Protein AF-A0A7J6NA19-F1 (afdb_monomer_lite)

pLDDT: mean 81.23, std 20.14, range [23.36, 98.56]

Radius of gyration: 21.07 Å; chains: 1; bounding box: 56×47×55 Å

Sequence (310 aa):
MSVVTIIPIPPTCHGVAEQSLIRFSPSLQLERGGSREYFQEHGYIEVGPGVKYFFMFIKSYFFPESDPTVIWQQGEPGLSGLTSFLATNGPCTLNTSTGTTTFRNSLNWNQAFNVLWIDEPAGVGFSTGTTVTDAPTRAAYMRNFTINFFKKFPQYNHRVYFFGSSQAGLVIPKVAKSIYEYNEGKSKRKKIDLVGIALFNALVSMRMQYASLPKMAYDSPPAPRRITEEQYQKMNLEALKCVNFATLCNQGQAKADCDRAYEACQDSTVYSLPKEVSINMYDLREVCQNQQPDYCRPYAQVETFLNRAD

InterPro domains:
  IPR001563 Peptidase S10, serine carboxypeptidase [PF00450] (39-308)
  IPR001563 Peptidase S10, serine carboxypeptidase [PTHR11802] (40-308)
  IPR029058 Alpha/Beta hydrolase fold [G3DSA:3.40.50.1820] (42-309)
  IPR029058 Alpha/Beta hydrolase fold [SSF53474] (35-307)

Foldseek 3Di:
DPDFDFDFAAADFWADDDDDDPDQDRNPHGHDDDDFGKGWGWDWDDLDDFWIKIKIKIAARPCRLAFAAEEEDEADVQFFLVQCCQPNANQWHQPLVVLATIHGDPRHPSNRHTYMRIQDDAVRDPIHDDHDDDLLSRLSSVLSRQLRVCVVVVSNLHAYEYEYEANVLVRRVSNVVNLVVVQPDPDPGDHRNHDYYYYYNYDNALLPPLLCALCCLADDPPFDRQDDPVLSVQLNVLSVQLNVLSVCVVVVDDPVSVVSSVVSSCCSHCNVPPLQRQAAPVDSNDGAPPSGNVGNDSRVSSVVNSPDPD

Secondary structure (DSSP, 8-state):
--------------------SS-S-GGG-----SS-PPPEEEEEEEEETTEEEEEEEE--SS-TTTSPEEEEE--STT--HHHHIIIIISSEEE-TTTSS-EEE-TT-GGGTSEEEEE--STTSTT-BS----SHHHHHHHHHHHHHHHHHH-GGG-SSEEEEEETTHHHHHHHHHHHHHHHHHSSS-PPPP-EEEEEEES--S-HHHHHHHHHHHHHSBTTBPP-S-HHHHHHHHHHHHHHHHHHHHHHTT--HHHHHHHHHHHHHTSGGGS-TTS---TT-TTS--GGG-GGGSSSHHHHHHHHT---

Organism: Perkinsus olseni (NCBI:txid32597)

Structure (mmCIF, N/CA/C/O backbone):
data_AF-A0A7J6NA19-F1
#
_entry.id   AF-A0A7J6NA19-F1
#
loop_
_atom_site.group_PDB
_atom_site.id
_atom_site.type_symbol
_atom_site.label_atom_id
_atom_site.label_alt_id
_atom_site.label_comp_id
_atom_site.label_asym_id
_atom_site.label_entity_id
_atom_site.label_seq_id
_atom_site.pdbx_PDB_ins_code
_atom_site.Cartn_x
_atom_site.Cartn_y
_atom_site.Cartn_z
_atom_site.occupancy
_atom_site.B_iso_or_equiv
_atom_site.auth_seq_id
_atom_site.auth_comp_id
_atom_site.auth_asym_id
_atom_site.auth_atom_id
_atom_site.pdbx_PDB_model_num
ATOM 1 N N . MET A 1 1 ? -8.480 19.725 21.020 1.00 25.52 1 MET A N 1
ATOM 2 C CA . MET A 1 1 ? -9.637 19.239 20.238 1.00 25.52 1 MET A CA 1
ATOM 3 C C . MET A 1 1 ? -9.346 19.517 18.772 1.00 25.52 1 MET A C 1
ATOM 5 O O . MET A 1 1 ? -9.383 20.671 18.378 1.00 25.52 1 MET A O 1
ATOM 9 N N . SER A 1 2 ? -8.945 18.510 17.993 1.00 26.75 2 SER A N 1
ATOM 10 C CA . SER A 1 2 ? -8.813 18.674 16.539 1.00 26.75 2 SER A CA 1
ATOM 11 C C . SER A 1 2 ? -10.210 18.640 15.935 1.00 26.75 2 SER A C 1
ATOM 13 O O . SER A 1 2 ? -10.892 17.623 16.051 1.00 26.75 2 SER A O 1
ATOM 15 N N . VAL A 1 3 ? -10.636 19.762 15.360 1.00 23.36 3 VAL A N 1
ATOM 16 C CA . VAL A 1 3 ? -11.909 19.891 14.650 1.00 23.36 3 VAL A CA 1
ATOM 17 C C . VAL A 1 3 ? -11.826 19.004 13.408 1.00 23.36 3 VAL A C 1
ATOM 19 O O . VAL A 1 3 ? -11.016 19.248 12.519 1.00 23.36 3 VAL A O 1
ATOM 22 N N . VAL A 1 4 ? -12.592 17.915 13.405 1.00 30.72 4 VAL A N 1
ATOM 23 C CA . VAL A 1 4 ? -12.850 17.105 12.212 1.00 30.72 4 VAL A CA 1
ATOM 24 C C . VAL A 1 4 ? -14.001 17.798 11.495 1.00 30.72 4 VAL A C 1
ATOM 26 O O . VAL A 1 4 ? -15.088 17.914 12.058 1.00 30.72 4 VAL A O 1
ATOM 29 N N . THR A 1 5 ? -13.751 18.321 10.300 1.00 28.50 5 THR A N 1
ATOM 30 C CA . THR A 1 5 ? -14.790 18.957 9.488 1.00 28.50 5 THR A CA 1
ATOM 31 C C . THR A 1 5 ? -15.617 17.862 8.818 1.00 28.50 5 THR A C 1
ATOM 33 O O . THR A 1 5 ? -15.118 17.144 7.957 1.00 28.50 5 THR A O 1
ATOM 36 N N . ILE A 1 6 ? -16.872 17.712 9.242 1.00 29.42 6 ILE A N 1
ATOM 37 C CA . ILE A 1 6 ? -17.843 16.784 8.654 1.00 29.42 6 ILE A CA 1
ATOM 38 C C . ILE A 1 6 ? -18.519 17.521 7.497 1.00 29.42 6 ILE A C 1
ATOM 40 O O . ILE A 1 6 ? -19.260 18.473 7.741 1.00 29.42 6 ILE A O 1
ATOM 44 N N . ILE A 1 7 ? -18.273 17.106 6.252 1.00 29.97 7 ILE A N 1
ATOM 45 C CA . ILE A 1 7 ? -18.983 17.646 5.084 1.00 29.97 7 ILE A CA 1
ATOM 46 C C . ILE A 1 7 ? -19.677 16.484 4.355 1.00 29.97 7 ILE A C 1
ATOM 48 O O . ILE A 1 7 ? -18.992 15.654 3.761 1.00 29.97 7 ILE A O 1
ATOM 52 N N . PRO A 1 8 ? -21.017 16.381 4.399 1.00 27.94 8 PRO A N 1
ATOM 53 C CA . PRO A 1 8 ? -21.758 15.425 3.579 1.00 27.94 8 PRO A CA 1
ATOM 54 C C . PRO A 1 8 ? -21.765 15.899 2.115 1.00 27.94 8 PRO A C 1
ATOM 56 O O . PRO A 1 8 ? -22.242 16.997 1.831 1.00 27.94 8 PRO A O 1
ATOM 59 N N . ILE A 1 9 ? -21.209 15.101 1.191 1.00 36.28 9 ILE A N 1
ATOM 60 C CA . ILE A 1 9 ? -21.097 15.444 -0.238 1.00 36.28 9 ILE A CA 1
ATOM 61 C C . ILE A 1 9 ? -21.426 14.207 -1.114 1.00 36.28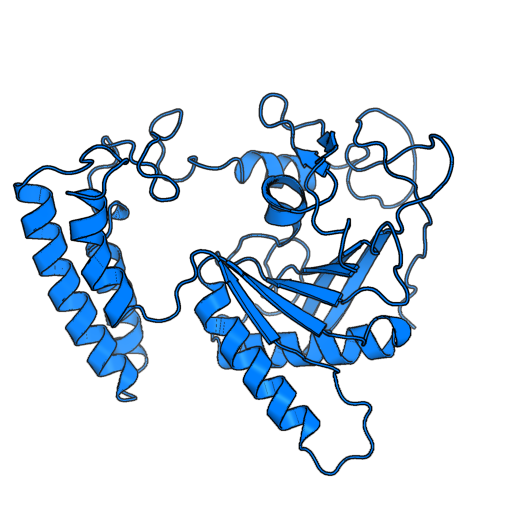 9 ILE A C 1
ATOM 63 O O . ILE A 1 9 ? -20.760 13.186 -0.971 1.00 36.28 9 ILE A O 1
ATOM 67 N N . PRO A 1 10 ? -22.421 14.262 -2.024 1.00 32.56 10 PRO A N 1
ATOM 68 C CA . PRO A 1 10 ? -22.799 13.163 -2.935 1.00 32.56 10 PRO A CA 1
ATOM 69 C C . PRO A 1 10 ? -21.813 12.994 -4.109 1.00 32.56 10 PRO A C 1
ATOM 71 O O . PRO A 1 10 ? -21.241 13.994 -4.502 1.00 32.56 10 PRO A O 1
ATOM 74 N N . PRO A 1 11 ? -21.645 11.811 -4.748 1.00 34.69 11 PRO A N 1
ATOM 75 C CA . PRO A 1 11 ? -20.725 11.615 -5.870 1.00 34.69 11 PRO A CA 1
ATOM 76 C C . PRO A 1 11 ? -21.297 11.993 -7.236 1.00 34.69 11 PRO A C 1
ATOM 78 O O . PRO A 1 11 ? -22.063 11.226 -7.820 1.00 34.69 11 PRO A O 1
ATOM 81 N N . THR A 1 12 ? -20.773 13.059 -7.831 1.00 40.53 12 THR A N 1
ATOM 82 C CA . THR A 1 12 ? -20.550 13.119 -9.280 1.00 40.53 12 THR A CA 1
ATOM 83 C C . THR A 1 12 ? -19.071 13.374 -9.532 1.00 40.53 12 THR A C 1
ATOM 85 O O . THR A 1 12 ? -18.555 14.437 -9.240 1.00 40.53 12 THR A O 1
ATOM 88 N N . CYS A 1 13 ? -18.350 12.386 -10.060 1.00 51.25 13 CYS A N 1
ATOM 89 C CA . CYS A 1 13 ? -16.968 12.595 -10.491 1.00 51.25 13 CYS A CA 1
ATOM 90 C C . CYS A 1 13 ? -16.999 13.541 -11.715 1.00 51.25 13 CYS A C 1
ATOM 92 O O . CYS A 1 13 ? -17.292 13.040 -12.797 1.00 51.25 13 CYS A O 1
ATOM 94 N N . HIS A 1 14 ? -16.840 14.867 -11.555 1.00 37.62 14 HIS A N 1
ATOM 95 C CA . HIS A 1 14 ? -16.712 15.874 -12.635 1.00 37.62 14 HIS A CA 1
ATOM 96 C C . HIS A 1 14 ? -15.928 17.120 -12.166 1.00 37.62 14 HIS A C 1
ATOM 98 O O . HIS A 1 14 ? -15.974 17.485 -10.998 1.00 37.62 14 HIS A O 1
ATOM 104 N N . GLY A 1 15 ? -15.214 17.782 -13.089 1.00 37.44 15 GLY A N 1
ATOM 105 C CA . GLY A 1 15 ? -14.542 19.065 -12.849 1.00 37.44 15 GLY A CA 1
ATOM 106 C C . GLY A 1 15 ? -15.320 20.267 -13.402 1.00 37.44 15 GLY A C 1
ATOM 107 O O . GLY A 1 15 ? -15.886 20.157 -14.486 1.00 37.44 15 GLY A O 1
ATOM 108 N N . VAL A 1 16 ? -15.302 21.385 -12.657 1.00 26.89 16 VAL A N 1
ATOM 109 C CA . VAL A 1 16 ? -15.050 22.802 -13.046 1.00 26.89 16 VAL A CA 1
ATOM 110 C C . VAL A 1 16 ? -15.667 23.774 -12.009 1.00 26.89 16 VAL A C 1
ATOM 112 O O . VAL A 1 16 ? -16.823 23.641 -11.645 1.00 26.89 16 VAL A O 1
ATOM 115 N N . ALA A 1 17 ? -14.845 24.761 -11.615 1.00 27.34 17 ALA A N 1
ATOM 116 C CA . ALA A 1 17 ? -15.091 26.122 -11.103 1.00 27.34 17 ALA A CA 1
ATOM 117 C C . ALA A 1 17 ? -16.101 26.433 -9.966 1.00 27.34 17 ALA A C 1
ATOM 119 O O . ALA A 1 17 ? -17.311 26.386 -10.122 1.00 27.34 17 ALA A O 1
ATOM 120 N N . GLU A 1 18 ? -15.494 27.007 -8.918 1.00 26.28 18 GLU A N 1
ATOM 121 C CA . GLU A 1 18 ? -15.887 28.170 -8.100 1.00 26.28 18 GLU A CA 1
ATOM 122 C C . GLU A 1 18 ? -16.137 27.989 -6.586 1.00 26.28 18 GLU A C 1
ATOM 124 O O . GLU A 1 18 ? -17.141 27.485 -6.103 1.00 26.28 18 GLU A O 1
ATOM 129 N N . GLN A 1 19 ? -15.151 28.550 -5.874 1.00 27.11 19 GLN A N 1
ATOM 130 C CA . GLN A 1 19 ? -15.148 29.275 -4.604 1.00 27.11 19 GLN A CA 1
ATOM 131 C C . GLN A 1 19 ? -15.419 28.576 -3.257 1.00 27.11 19 GLN A C 1
ATOM 133 O O . GLN A 1 19 ? -16.534 28.341 -2.801 1.00 27.11 19 GLN A O 1
ATOM 138 N N . SER A 1 20 ? -14.301 28.544 -2.523 1.00 25.39 20 SER A N 1
ATOM 139 C CA . SER A 1 20 ? -14.129 28.744 -1.080 1.00 25.39 20 SER A CA 1
ATOM 140 C C . SER A 1 20 ? -14.492 27.588 -0.142 1.00 25.39 20 SER A C 1
ATOM 142 O O . SER A 1 20 ? -15.643 27.313 0.182 1.00 25.39 20 SER A O 1
ATOM 144 N N . LEU A 1 21 ? -13.439 26.895 0.303 1.00 23.86 21 LEU A N 1
ATOM 145 C CA . LEU A 1 21 ? -12.924 26.861 1.685 1.00 23.86 21 LEU A CA 1
ATOM 146 C C . LEU A 1 21 ? -12.099 25.580 1.838 1.00 23.86 21 LEU A C 1
ATOM 148 O O . LEU A 1 21 ? -12.677 24.501 1.849 1.00 23.86 21 LEU A O 1
ATOM 152 N N . ILE A 1 22 ? -10.768 25.747 1.900 1.00 29.09 22 ILE A N 1
ATOM 153 C CA . ILE A 1 22 ? -9.706 24.734 2.093 1.00 29.09 22 ILE A CA 1
ATOM 154 C C . ILE A 1 22 ? -10.154 23.335 1.647 1.00 29.09 22 ILE A C 1
ATOM 156 O O . ILE A 1 22 ? -10.487 22.469 2.458 1.00 29.09 22 ILE A O 1
ATOM 160 N N . ARG A 1 23 ? -10.233 23.174 0.326 1.00 26.80 23 ARG A N 1
ATOM 161 C CA . ARG A 1 23 ? -10.628 21.946 -0.353 1.00 26.80 23 ARG A CA 1
ATOM 162 C C . ARG A 1 23 ? -9.356 21.289 -0.896 1.00 26.80 23 ARG A C 1
ATOM 164 O O . ARG A 1 23 ? -8.393 21.973 -1.211 1.00 26.80 23 ARG A O 1
ATOM 171 N N . PHE A 1 24 ? -9.354 19.965 -1.007 1.00 35.44 24 PHE A N 1
ATOM 172 C CA . PHE A 1 24 ? -8.679 19.370 -2.159 1.00 35.44 24 PHE A CA 1
ATOM 173 C C . PHE A 1 24 ? -9.277 20.013 -3.414 1.00 35.44 24 PHE A C 1
ATOM 175 O O . PHE A 1 24 ? -10.498 20.169 -3.448 1.00 35.44 24 PHE A O 1
ATOM 182 N N . SER A 1 25 ? -8.455 20.315 -4.414 1.00 33.91 25 SER A N 1
ATOM 183 C CA . SER A 1 25 ? -8.833 20.665 -5.789 1.00 33.91 25 SER A CA 1
ATOM 184 C C . SER A 1 25 ? -10.325 20.543 -6.141 1.00 33.91 25 SER A C 1
ATOM 186 O O . SER A 1 25 ? -10.856 19.437 -6.078 1.00 33.91 25 SER A O 1
ATOM 188 N N . PRO A 1 26 ? -11.022 21.603 -6.608 1.00 35.06 26 PRO A N 1
ATOM 189 C CA . PRO A 1 26 ? -12.312 21.613 -7.259 1.00 35.06 26 PRO A CA 1
ATOM 190 C C . PRO A 1 26 ? -12.524 20.580 -8.338 1.00 35.06 26 PRO A C 1
ATOM 192 O O . PRO A 1 26 ? -13.664 20.405 -8.748 1.00 35.06 26 PRO A O 1
ATOM 195 N N . SER A 1 27 ? -11.501 19.855 -8.788 1.00 39.66 27 SER A N 1
ATOM 196 C CA . SER A 1 27 ? -11.712 18.655 -9.597 1.00 39.66 27 SER A CA 1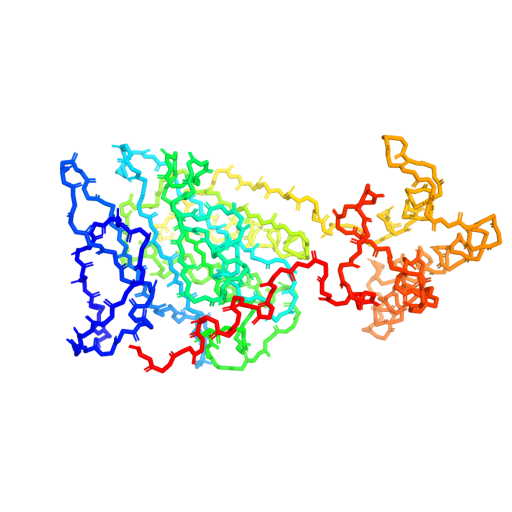
ATOM 197 C C . SER A 1 27 ? -12.059 17.381 -8.839 1.00 39.66 27 SER A C 1
ATOM 199 O O . SER A 1 27 ? -12.452 16.404 -9.474 1.00 39.66 27 SER A O 1
ATOM 201 N N . LEU A 1 28 ? -11.912 17.357 -7.518 1.00 43.97 28 LEU A N 1
ATOM 202 C CA . LEU A 1 28 ? -12.469 16.335 -6.639 1.00 43.97 28 LEU A CA 1
ATOM 203 C C . LEU A 1 28 ? -13.664 16.898 -5.860 1.00 43.97 28 LEU A C 1
ATOM 205 O O . LEU A 1 28 ? -13.857 16.607 -4.681 1.00 43.97 28 LEU A O 1
ATOM 209 N N . GLN A 1 29 ? -14.459 17.734 -6.524 1.00 39.44 29 GLN A N 1
ATOM 210 C CA . GLN A 1 29 ? -15.790 18.068 -6.053 1.00 39.44 29 GLN A CA 1
ATOM 211 C C . GLN A 1 29 ? -16.786 17.114 -6.666 1.00 39.44 29 GLN A C 1
ATOM 213 O O . GLN A 1 29 ? -16.707 16.749 -7.836 1.00 39.44 29 GLN A O 1
ATOM 218 N N . LEU A 1 30 ? -17.696 16.681 -5.813 1.00 47.16 30 LEU A N 1
ATOM 219 C CA . LEU A 1 30 ? -18.731 15.760 -6.166 1.00 47.16 30 LEU A CA 1
ATOM 220 C C . LEU A 1 30 ? -20.086 16.457 -5.939 1.00 47.16 30 LEU A C 1
ATOM 222 O O . LEU A 1 30 ? -20.361 16.941 -4.846 1.00 47.16 30 LEU A O 1
ATOM 226 N N . GLU A 1 31 ? -20.906 16.593 -6.978 1.00 36.47 31 GLU A N 1
ATOM 227 C CA . GLU A 1 31 ? -22.181 17.327 -6.957 1.00 36.47 31 GLU A CA 1
ATOM 228 C C . GLU A 1 31 ? -23.434 16.423 -6.949 1.00 36.47 31 GLU A C 1
ATOM 230 O O . GLU A 1 31 ? -23.394 15.205 -7.125 1.00 36.47 31 GLU A O 1
ATOM 235 N N . ARG A 1 32 ? -24.594 17.041 -6.679 1.00 34.38 32 ARG A N 1
ATOM 236 C CA . ARG A 1 32 ? -25.890 16.401 -6.391 1.00 34.38 32 ARG A CA 1
ATOM 237 C C . ARG A 1 32 ? -26.578 15.796 -7.619 1.00 34.38 32 ARG A C 1
ATOM 239 O O . ARG A 1 32 ? -26.975 16.510 -8.532 1.00 34.38 32 ARG A O 1
ATOM 246 N N . GLY A 1 33 ? -26.918 14.508 -7.518 1.00 31.92 33 GLY A N 1
ATOM 247 C CA . GLY A 1 33 ? -27.958 13.865 -8.327 1.00 31.92 33 GLY A CA 1
ATOM 248 C C . GLY A 1 33 ? -28.598 12.658 -7.623 1.00 31.92 33 GLY A C 1
ATOM 249 O O . GLY A 1 33 ? -27.970 11.617 -7.508 1.00 31.92 33 GLY A O 1
ATOM 250 N N . GLY A 1 34 ? -29.845 12.809 -7.154 1.00 34.94 34 GLY A N 1
ATOM 251 C CA . GLY A 1 34 ? -30.846 11.741 -6.940 1.00 34.94 34 GLY A CA 1
ATOM 252 C C . GLY A 1 34 ? -30.526 10.523 -6.044 1.00 34.94 34 GLY A C 1
ATOM 253 O O . GLY A 1 34 ? -30.057 9.499 -6.522 1.00 34.94 34 GLY A O 1
ATOM 254 N N . SER A 1 35 ? -30.943 10.600 -4.771 1.00 37.88 35 SER A N 1
ATOM 255 C CA . SER A 1 35 ? -31.345 9.500 -3.856 1.00 37.88 35 SER A CA 1
ATOM 256 C C . SER A 1 35 ? -30.361 8.353 -3.525 1.00 37.88 35 SER A C 1
ATOM 258 O O . SER A 1 35 ? -30.676 7.188 -3.753 1.00 37.88 35 SER A O 1
ATOM 260 N N . ARG A 1 36 ? -29.211 8.682 -2.917 1.00 45.41 36 ARG A N 1
ATOM 261 C CA . ARG A 1 36 ? -28.509 8.018 -1.777 1.00 45.41 36 ARG A CA 1
ATOM 262 C C . ARG A 1 36 ? -27.048 8.483 -1.810 1.00 45.41 36 ARG A C 1
ATOM 264 O O . ARG A 1 36 ? -26.287 8.101 -2.693 1.00 45.41 36 ARG A O 1
ATOM 271 N N . GLU A 1 37 ? -26.705 9.387 -0.896 1.00 49.66 37 GLU A N 1
ATOM 272 C CA . GLU A 1 37 ? -25.419 10.092 -0.857 1.00 49.66 37 GLU A CA 1
ATOM 273 C C . GLU A 1 37 ? -24.291 9.148 -0.410 1.00 49.66 37 GLU A C 1
ATOM 275 O O . GLU A 1 37 ? -24.464 8.370 0.528 1.00 49.66 37 GLU A O 1
ATOM 280 N N . TYR A 1 38 ? -23.129 9.211 -1.066 1.00 53.12 38 TYR A N 1
ATOM 281 C CA . TYR A 1 38 ? -21.926 8.560 -0.552 1.00 53.12 38 TYR A CA 1
ATOM 282 C C . TYR A 1 38 ? -21.323 9.474 0.508 1.00 53.12 38 TYR A C 1
ATOM 284 O O . TYR A 1 38 ? -21.227 10.678 0.313 1.00 53.12 38 TYR A O 1
ATOM 292 N N . PHE A 1 39 ? -20.927 8.914 1.642 1.00 68.94 39 PHE A N 1
ATOM 293 C CA . PHE A 1 39 ? -20.267 9.692 2.679 1.00 68.94 39 PHE A CA 1
ATOM 294 C C . PHE A 1 39 ? -18.759 9.626 2.499 1.00 68.94 39 PHE A C 1
ATOM 296 O O . PHE A 1 39 ? -18.202 8.530 2.387 1.00 68.94 39 PHE A O 1
ATOM 303 N N . GLN A 1 40 ? -18.127 10.795 2.543 1.00 78.38 40 GLN A N 1
ATOM 304 C CA . GLN A 1 40 ? -16.688 10.968 2.481 1.00 78.38 40 GLN A CA 1
ATOM 305 C C . GLN A 1 40 ? -16.193 11.704 3.723 1.00 78.38 40 GLN A C 1
ATOM 307 O O . GLN A 1 40 ? -16.715 12.752 4.091 1.00 78.38 40 GLN A O 1
ATOM 312 N N . GLU A 1 41 ? -15.130 11.187 4.321 1.00 84.62 41 GLU A N 1
ATOM 313 C CA 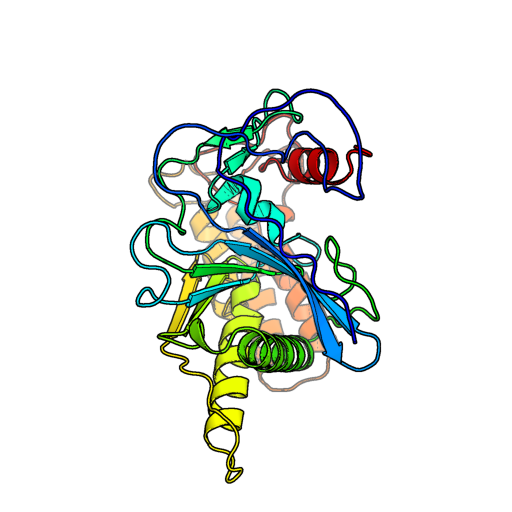. GLU A 1 41 ? -14.357 11.866 5.353 1.00 84.62 41 GLU A CA 1
ATOM 314 C C . GLU A 1 41 ? -12.879 11.786 5.013 1.00 84.62 41 GLU A C 1
ATOM 316 O O . GLU A 1 41 ? -12.404 10.827 4.418 1.00 84.62 41 GLU A O 1
ATOM 321 N N . HIS A 1 42 ? -12.131 12.797 5.415 1.00 88.62 42 HIS A N 1
ATOM 322 C CA . HIS A 1 42 ? -10.685 12.788 5.297 1.00 88.62 42 HIS A CA 1
ATOM 323 C C . HIS A 1 42 ? -10.083 13.537 6.473 1.00 88.62 42 HIS A C 1
ATOM 325 O O . HIS A 1 42 ? -10.760 14.289 7.181 1.00 88.62 42 HIS A O 1
ATOM 331 N N . GLY A 1 43 ? -8.799 13.322 6.704 1.00 91.12 43 GLY A N 1
ATOM 332 C CA . GLY A 1 43 ? -8.080 14.047 7.733 1.00 91.12 43 GLY A CA 1
ATOM 333 C C . GLY A 1 43 ? -6.917 13.251 8.272 1.00 91.12 43 GLY A C 1
ATOM 334 O O . GLY A 1 43 ? -6.353 12.400 7.594 1.00 91.12 43 GLY A O 1
ATOM 335 N N . TYR A 1 44 ? -6.561 13.548 9.517 1.00 95.50 44 TYR A N 1
ATOM 336 C CA . TYR A 1 44 ? -5.323 13.078 10.116 1.00 95.50 44 TYR A CA 1
ATOM 337 C C . TYR A 1 44 ? -5.564 12.264 11.382 1.00 95.50 44 TYR A C 1
ATOM 339 O O . TYR A 1 44 ? -6.354 12.636 12.263 1.00 95.50 44 TYR A O 1
ATOM 347 N N . ILE A 1 45 ? -4.813 11.174 11.504 1.00 97.44 45 ILE A N 1
ATOM 348 C CA . ILE A 1 45 ? -4.689 10.390 12.729 1.00 97.44 45 ILE A CA 1
ATOM 349 C C . ILE A 1 45 ? -3.231 10.414 13.174 1.00 97.44 45 ILE A C 1
ATOM 351 O O . ILE A 1 45 ? -2.326 10.101 12.407 1.00 97.44 45 ILE A O 1
ATOM 355 N N . GLU A 1 46 ? -3.006 10.780 14.432 1.00 97.38 46 GLU A N 1
ATOM 356 C CA . GLU A 1 46 ? -1.685 10.694 15.046 1.00 97.38 46 GLU A CA 1
ATOM 357 C C . GLU A 1 46 ? -1.341 9.232 15.349 1.00 97.38 46 GLU A C 1
ATOM 359 O O . GLU A 1 46 ? -2.135 8.504 15.961 1.00 97.38 46 GLU A O 1
ATOM 364 N N . VAL A 1 47 ? -0.164 8.802 14.895 1.00 97.19 47 VAL A N 1
ATOM 365 C CA . VAL A 1 47 ? 0.304 7.406 14.967 1.00 97.19 47 VAL A CA 1
ATOM 366 C C . VAL A 1 47 ? 1.560 7.242 15.820 1.00 97.19 47 VAL A C 1
ATOM 368 O O . VAL A 1 47 ? 1.842 6.142 16.299 1.00 97.19 47 VAL A O 1
ATOM 371 N N . GLY A 1 48 ? 2.270 8.341 16.064 1.00 95.38 48 GLY A N 1
ATOM 372 C CA . GLY A 1 48 ? 3.458 8.438 16.902 1.00 95.38 48 GLY A CA 1
ATOM 373 C C . GLY A 1 48 ? 3.778 9.906 17.216 1.00 95.38 48 GLY A C 1
ATOM 374 O O . GLY A 1 48 ? 3.107 10.793 16.687 1.00 95.38 48 GLY A O 1
ATOM 375 N N . PRO A 1 49 ? 4.790 10.184 18.057 1.00 95.19 49 PRO A N 1
ATOM 376 C CA . PRO A 1 49 ? 5.140 11.548 18.453 1.00 95.19 49 PRO A CA 1
ATOM 377 C C . PRO A 1 49 ? 5.447 12.434 17.238 1.00 95.19 49 PRO A C 1
ATOM 379 O O . PRO A 1 49 ? 6.437 12.222 16.544 1.00 95.19 49 PRO A O 1
ATOM 382 N N . GLY A 1 50 ? 4.575 13.406 16.958 1.00 95.06 50 GLY A N 1
ATOM 383 C CA . GLY A 1 50 ? 4.714 14.304 15.805 1.00 95.06 50 GLY A CA 1
ATOM 384 C C . GLY A 1 50 ? 4.452 13.659 14.435 1.00 95.06 50 GLY A C 1
ATOM 385 O O . GLY A 1 50 ? 4.629 14.327 13.418 1.00 95.06 50 GLY A O 1
ATOM 386 N N . VAL A 1 51 ? 4.008 12.398 14.387 1.00 97.44 51 VAL A N 1
ATOM 387 C CA . VAL A 1 51 ? 3.738 11.655 13.146 1.00 97.44 51 VAL A CA 1
ATOM 388 C C . VAL A 1 51 ? 2.234 11.506 12.946 1.00 97.44 51 VAL A C 1
ATOM 390 O O . VAL A 1 51 ? 1.533 10.944 13.795 1.00 97.44 51 VAL A O 1
ATOM 393 N N . LYS A 1 52 ? 1.732 11.982 11.804 1.00 97.31 52 LYS A N 1
ATOM 394 C CA . LYS A 1 52 ? 0.311 11.949 11.444 1.00 97.31 52 LYS A CA 1
ATOM 395 C C . LYS A 1 52 ? 0.124 11.324 10.072 1.00 97.31 52 LYS A C 1
ATOM 397 O O . LYS A 1 52 ? 0.710 11.795 9.101 1.00 97.31 52 LYS A O 1
ATOM 402 N N . TYR A 1 53 ? -0.725 10.305 10.001 1.00 96.88 53 TYR A N 1
ATOM 403 C CA . TYR A 1 53 ? -1.140 9.721 8.731 1.00 96.88 53 TYR A CA 1
ATOM 404 C C . TYR A 1 53 ? -2.429 10.369 8.247 1.00 96.88 53 TYR A C 1
ATOM 406 O O . TYR A 1 53 ? -3.387 10.508 9.017 1.00 96.88 53 TYR A O 1
ATOM 414 N N . PHE A 1 54 ? -2.423 10.776 6.982 1.00 95.25 54 PHE A N 1
ATOM 415 C CA . PHE A 1 54 ? -3.599 11.206 6.255 1.00 95.25 54 PHE A CA 1
ATOM 416 C C . PHE A 1 54 ? -4.428 9.990 5.832 1.00 95.25 54 PHE A C 1
ATOM 418 O O . PHE A 1 54 ? -3.887 8.937 5.482 1.00 95.25 54 PHE A O 1
ATOM 425 N N . PHE A 1 55 ? -5.749 10.141 5.862 1.00 94.38 55 PHE A N 1
ATOM 426 C CA . PHE A 1 55 ? -6.681 9.155 5.340 1.00 94.38 55 PHE A CA 1
ATOM 427 C C . PHE A 1 55 ? -7.755 9.809 4.478 1.00 94.38 55 PHE A C 1
ATOM 429 O O . PHE A 1 55 ? -8.200 10.923 4.758 1.00 94.38 55 PHE A O 1
ATOM 436 N N . MET A 1 56 ? -8.224 9.049 3.494 1.00 92.81 56 MET A N 1
ATOM 437 C CA . MET A 1 56 ? -9.502 9.237 2.819 1.00 92.81 56 MET A CA 1
ATOM 438 C C . MET A 1 56 ? -10.405 8.061 3.176 1.00 92.81 56 MET A C 1
ATOM 440 O O . MET A 1 56 ? -10.006 6.908 3.029 1.00 92.81 56 MET A O 1
ATOM 444 N N . PHE A 1 57 ? -11.603 8.342 3.666 1.00 93.31 57 PHE A N 1
ATOM 445 C CA . PHE A 1 57 ? -12.595 7.368 4.094 1.00 93.31 57 PHE A CA 1
ATOM 446 C C . PHE A 1 57 ? -13.865 7.525 3.272 1.00 93.31 57 PHE A C 1
ATOM 448 O O . PHE A 1 57 ? -14.461 8.600 3.268 1.00 93.31 57 PHE A O 1
ATOM 455 N N . ILE A 1 58 ? -14.305 6.449 2.624 1.00 89.88 58 ILE A N 1
ATOM 456 C CA . ILE A 1 58 ? -15.600 6.398 1.945 1.00 89.88 58 ILE A CA 1
ATOM 457 C C . ILE A 1 58 ? -16.427 5.273 2.554 1.00 89.88 58 ILE A C 1
ATOM 459 O O . ILE A 1 58 ? -15.969 4.131 2.645 1.00 89.88 58 ILE A O 1
ATOM 463 N N . LYS A 1 59 ? -17.658 5.588 2.957 1.00 89.75 59 LYS A N 1
ATOM 464 C CA . LYS A 1 59 ? -18.597 4.582 3.462 1.00 89.75 59 LYS A CA 1
ATOM 465 C C . LYS A 1 59 ? -19.046 3.617 2.367 1.00 89.75 59 LYS A C 1
ATOM 467 O O . LYS A 1 59 ? -19.106 3.985 1.190 1.00 89.75 59 LYS A O 1
ATOM 472 N N . SER A 1 60 ? -19.456 2.420 2.785 1.00 91.00 60 SER A N 1
ATOM 473 C CA . SER A 1 60 ? -20.164 1.504 1.894 1.00 91.00 60 SER A CA 1
ATOM 474 C C . SER A 1 60 ? -21.437 2.154 1.356 1.00 91.00 60 SER A C 1
ATOM 476 O O . SER A 1 60 ? -22.155 2.848 2.081 1.00 91.00 60 SER A O 1
ATOM 478 N N . TYR A 1 61 ? -21.722 1.916 0.080 1.00 82.19 61 TYR A N 1
ATOM 479 C CA . TYR A 1 61 ? -22.872 2.476 -0.615 1.00 82.19 61 TYR A CA 1
ATOM 480 C C . TYR A 1 61 ? -24.198 1.863 -0.155 1.00 82.19 61 TYR A C 1
ATOM 482 O O . TYR A 1 61 ? -25.203 2.569 -0.064 1.00 82.19 61 TYR A O 1
ATOM 490 N N . PHE A 1 62 ? -24.219 0.555 0.121 1.00 79.38 62 PHE A N 1
ATOM 491 C CA . PHE A 1 62 ? -25.463 -0.145 0.438 1.00 79.38 62 PHE A CA 1
ATOM 492 C C . PHE A 1 62 ? -25.766 -0.145 1.936 1.00 79.38 62 PHE A C 1
ATOM 494 O O . PHE A 1 62 ? -26.808 0.389 2.328 1.00 79.38 62 PHE A O 1
ATOM 501 N N . PHE A 1 63 ? -24.886 -0.712 2.770 1.00 87.62 63 PHE A N 1
ATOM 502 C CA . PHE A 1 63 ? -25.163 -0.908 4.195 1.00 87.62 63 PHE A CA 1
ATOM 503 C C . PHE A 1 63 ? -23.970 -0.515 5.080 1.00 87.62 63 PHE A C 1
ATOM 505 O O . PHE A 1 63 ? -23.373 -1.366 5.736 1.00 87.62 63 PHE A O 1
ATOM 512 N N . PRO A 1 64 ? -23.623 0.780 5.174 1.00 87.31 64 PRO A N 1
ATOM 513 C CA . PRO A 1 64 ? -22.393 1.227 5.834 1.00 87.31 64 PRO A CA 1
ATOM 514 C C . PRO A 1 64 ? -22.251 0.841 7.311 1.00 87.31 64 PRO A C 1
ATOM 516 O O . PRO A 1 64 ? -21.132 0.702 7.788 1.00 87.31 64 PRO A O 1
ATOM 519 N N . GLU A 1 65 ? -23.350 0.635 8.034 1.00 87.75 65 GLU A N 1
ATOM 520 C CA . GLU A 1 65 ? -23.306 0.238 9.450 1.00 87.75 65 GLU A CA 1
ATOM 521 C C . GLU A 1 65 ? -23.107 -1.275 9.653 1.00 87.75 65 GLU A C 1
ATOM 523 O O . GLU A 1 65 ? -22.706 -1.702 10.732 1.00 87.75 65 GLU A O 1
ATOM 528 N N . SER A 1 66 ? -23.387 -2.099 8.637 1.00 90.94 66 SER A N 1
ATOM 529 C CA . SER A 1 66 ? -23.210 -3.555 8.710 1.00 90.94 66 SER A CA 1
ATOM 530 C C . SER A 1 66 ? -22.109 -4.074 7.800 1.00 90.94 66 SER A C 1
ATOM 532 O O . SER A 1 66 ? -21.614 -5.171 8.033 1.00 90.94 66 SER A O 1
ATOM 534 N N . ASP A 1 67 ? -21.732 -3.342 6.758 1.00 95.69 67 ASP A N 1
ATOM 535 C CA . ASP A 1 67 ? -20.721 -3.772 5.801 1.00 95.69 67 ASP A CA 1
ATOM 536 C C . ASP A 1 67 ? -19.316 -3.755 6.424 1.00 95.69 67 ASP A C 1
ATOM 538 O O . ASP A 1 67 ? -19.038 -2.954 7.323 1.00 95.69 67 ASP A O 1
ATOM 542 N N . PRO A 1 68 ? -18.408 -4.644 5.978 1.00 97.75 68 PRO A N 1
ATOM 543 C CA . PRO A 1 68 ? -17.067 -4.723 6.540 1.00 97.75 68 PRO A CA 1
ATOM 544 C C . PRO A 1 68 ? -16.241 -3.461 6.270 1.00 97.75 68 PRO A C 1
ATOM 546 O O . PRO A 1 68 ? -16.463 -2.749 5.286 1.00 97.75 68 PRO A O 1
ATOM 549 N N . THR A 1 69 ? -15.231 -3.228 7.105 1.00 98.25 69 THR A N 1
ATOM 550 C CA . THR A 1 69 ? -14.276 -2.127 6.913 1.00 98.25 69 THR A CA 1
ATOM 551 C C . THR A 1 69 ? -12.962 -2.632 6.340 1.00 98.25 69 THR A C 1
ATOM 553 O O . THR A 1 69 ? -12.325 -3.519 6.900 1.00 98.25 69 THR A O 1
ATOM 556 N N . VAL A 1 70 ? -12.514 -2.023 5.251 1.00 98.31 70 VAL A N 1
ATOM 557 C CA . VAL A 1 70 ? -11.234 -2.291 4.600 1.00 98.31 70 VAL A CA 1
ATOM 558 C C . VAL A 1 70 ? -10.289 -1.122 4.838 1.00 98.31 70 VAL A C 1
ATOM 560 O O . VAL A 1 70 ? -10.598 0.021 4.504 1.00 98.31 70 VAL A O 1
ATOM 563 N N . ILE A 1 71 ? -9.103 -1.419 5.358 1.00 98.06 71 ILE A N 1
ATOM 564 C CA . ILE A 1 71 ? -7.967 -0.497 5.372 1.00 98.06 71 ILE A CA 1
ATOM 565 C C . ILE A 1 71 ? -7.055 -0.877 4.209 1.00 98.06 71 ILE A C 1
ATOM 567 O O . ILE A 1 71 ? -6.481 -1.968 4.196 1.00 98.06 71 ILE A O 1
ATOM 571 N N . TRP A 1 72 ? -6.951 0.014 3.226 1.00 96.56 72 TRP A N 1
ATOM 572 C CA . TRP A 1 72 ? -6.107 -0.136 2.050 1.00 96.56 72 TRP A CA 1
ATOM 573 C C . TRP A 1 72 ? -4.723 0.475 2.286 1.00 96.56 72 TRP A C 1
ATOM 575 O O . TRP A 1 72 ? -4.598 1.681 2.511 1.00 96.56 72 TRP A O 1
ATOM 585 N N . GLN A 1 73 ? -3.683 -0.354 2.180 1.00 92.50 73 GLN A N 1
ATOM 586 C CA . GLN A 1 73 ? -2.286 0.082 2.164 1.00 92.50 73 GLN A CA 1
ATOM 587 C C . GLN A 1 73 ? -1.704 -0.039 0.755 1.00 92.50 73 GLN A C 1
ATOM 589 O O . GLN A 1 73 ? -1.653 -1.126 0.167 1.00 92.50 73 GLN A O 1
ATOM 594 N N . GLN A 1 74 ? -1.235 1.089 0.227 1.00 86.31 74 GLN A N 1
ATOM 595 C CA . GLN A 1 74 ? -0.500 1.125 -1.029 1.00 86.31 74 GLN A CA 1
ATOM 596 C C . GLN A 1 74 ? 0.929 0.611 -0.819 1.00 86.31 74 GLN A C 1
ATOM 598 O O . GLN A 1 74 ? 1.557 0.884 0.200 1.00 86.31 74 GLN A O 1
ATOM 603 N N . GLY A 1 75 ? 1.431 -0.184 -1.765 1.00 71.94 75 GLY A N 1
ATOM 604 C CA . GLY A 1 75 ? 2.675 -0.918 -1.557 1.00 71.94 75 GLY A CA 1
ATOM 605 C C . GLY A 1 75 ? 3.966 -0.257 -1.989 1.00 71.94 75 GLY A C 1
ATOM 606 O O . GLY A 1 75 ? 5.009 -0.723 -1.560 1.00 71.94 75 GLY A O 1
ATOM 607 N N . GLU A 1 76 ? 3.957 0.752 -2.851 1.00 68.00 76 GLU A N 1
ATOM 608 C CA . GLU A 1 76 ? 5.218 1.380 -3.257 1.00 68.00 76 GLU A CA 1
ATOM 609 C C . GLU A 1 76 ? 5.647 2.418 -2.213 1.00 68.00 76 GLU A C 1
ATOM 611 O O . GLU A 1 76 ? 4.824 3.251 -1.822 1.00 68.00 76 GLU A O 1
ATOM 616 N N . PRO A 1 77 ? 6.904 2.387 -1.728 1.00 61.31 77 PRO A N 1
ATOM 617 C CA . PRO A 1 77 ? 7.428 3.455 -0.890 1.00 61.31 77 PRO A CA 1
ATOM 618 C C . PRO A 1 77 ? 7.257 4.791 -1.609 1.00 61.31 77 PRO A C 1
ATOM 620 O O . PRO A 1 77 ? 7.655 4.921 -2.762 1.00 61.31 77 PRO A O 1
ATOM 623 N N . GLY A 1 78 ? 6.663 5.778 -0.942 1.00 64.12 78 GLY A N 1
ATOM 624 C CA . GLY A 1 78 ? 6.450 7.092 -1.551 1.00 64.12 78 GLY A CA 1
ATOM 625 C C . GLY A 1 78 ? 5.116 7.260 -2.276 1.00 64.12 78 GLY A C 1
ATOM 626 O O . GLY A 1 78 ? 4.748 8.397 -2.554 1.00 64.12 78 GLY A O 1
ATOM 627 N N . LEU A 1 79 ? 4.359 6.189 -2.543 1.00 78.50 79 LEU A N 1
ATOM 628 C CA . LEU A 1 79 ? 3.115 6.309 -3.299 1.00 78.50 79 LEU A CA 1
ATOM 629 C C . LEU A 1 79 ? 1.904 6.496 -2.385 1.00 78.50 79 LEU A C 1
ATOM 631 O O . LEU A 1 79 ? 1.579 5.642 -1.560 1.00 78.50 79 LEU A O 1
ATOM 635 N N . SER A 1 80 ? 1.201 7.610 -2.584 1.00 84.88 80 SER A N 1
ATOM 636 C CA . SER A 1 80 ? -0.016 7.941 -1.843 1.00 84.88 80 SER A CA 1
ATOM 637 C C . SER A 1 80 ? -1.094 6.862 -1.998 1.00 84.88 80 SER A C 1
ATOM 639 O O . SER A 1 80 ? -1.324 6.344 -3.098 1.00 84.88 80 SER A O 1
ATOM 641 N N . GLY A 1 81 ? -1.828 6.586 -0.918 1.00 84.56 81 GLY A N 1
ATOM 642 C CA . GLY A 1 81 ? -3.032 5.755 -0.940 1.00 84.56 81 GLY A CA 1
ATOM 643 C C . GLY A 1 81 ? -4.110 6.313 -1.874 1.00 84.56 81 GLY A C 1
ATOM 644 O O . GLY A 1 81 ? -4.877 5.543 -2.461 1.00 84.56 81 GLY A O 1
ATOM 645 N N . LEU A 1 82 ? -4.110 7.630 -2.102 1.00 88.69 82 LEU A N 1
ATOM 646 C CA . LEU A 1 82 ? -4.999 8.293 -3.055 1.00 88.69 82 LEU A CA 1
ATOM 647 C C . LEU A 1 82 ? -4.701 7.935 -4.511 1.00 88.69 82 LEU A C 1
ATOM 649 O O . LEU A 1 82 ? -5.574 8.057 -5.368 1.00 88.69 82 LEU A O 1
ATOM 653 N N . THR A 1 83 ? -3.516 7.401 -4.792 1.00 85.56 83 THR A N 1
ATOM 654 C CA . THR A 1 83 ? -3.222 6.818 -6.101 1.00 85.56 83 THR A CA 1
ATOM 655 C C . THR A 1 83 ? -4.149 5.649 -6.390 1.00 85.56 83 THR A C 1
ATOM 657 O O . THR A 1 83 ? -4.769 5.598 -7.446 1.00 85.56 83 THR A O 1
ATOM 660 N N . SER A 1 84 ? -4.324 4.734 -5.434 1.00 88.00 84 SER A N 1
ATOM 661 C CA . SER A 1 84 ? -5.271 3.627 -5.605 1.00 88.00 84 SER A CA 1
ATOM 662 C C . SER A 1 84 ? -6.724 4.078 -5.545 1.00 88.00 84 SER A C 1
ATOM 664 O O . SER A 1 84 ? -7.558 3.511 -6.254 1.00 88.00 84 SER A O 1
ATOM 666 N N . PHE A 1 85 ? -7.022 5.127 -4.777 1.00 89.44 85 PHE A N 1
ATOM 667 C CA . PHE A 1 85 ? -8.334 5.767 -4.816 1.00 89.44 85 PHE A CA 1
ATOM 668 C C . PHE A 1 85 ? -8.677 6.237 -6.240 1.00 89.44 85 PHE A C 1
ATOM 670 O O . PHE A 1 85 ? -9.746 5.896 -6.734 1.00 89.44 85 PHE A O 1
ATOM 677 N N . LEU A 1 86 ? -7.761 6.939 -6.919 1.00 87.81 86 LEU A N 1
ATOM 678 C CA . LEU A 1 86 ? -7.987 7.529 -8.246 1.00 87.81 86 LEU A CA 1
ATOM 679 C C . LEU A 1 86 ? -7.671 6.616 -9.436 1.00 87.81 86 LEU A C 1
ATOM 681 O O . LEU A 1 86 ? -8.030 6.958 -10.559 1.00 87.81 86 LEU A O 1
ATOM 685 N N . ALA A 1 87 ? -6.975 5.498 -9.247 1.00 84.69 87 ALA A N 1
ATOM 686 C CA . ALA A 1 87 ? -6.512 4.672 -10.367 1.00 84.69 87 ALA A CA 1
ATOM 687 C C . ALA A 1 87 ? -6.878 3.187 -10.255 1.00 84.69 87 ALA A C 1
ATOM 689 O O . ALA A 1 87 ? -6.689 2.456 -11.225 1.00 84.69 87 ALA A O 1
ATOM 690 N N . THR A 1 88 ? -7.397 2.732 -9.110 1.00 87.19 88 THR A N 1
ATOM 691 C CA . THR A 1 88 ? -7.587 1.296 -8.855 1.00 87.19 88 THR A CA 1
ATOM 692 C C . THR A 1 88 ? -8.994 0.970 -8.365 1.00 87.19 88 THR A C 1
ATOM 694 O O . THR A 1 88 ? -9.772 0.346 -9.082 1.00 87.19 88 THR A O 1
ATOM 697 N N . ASN A 1 89 ? -9.325 1.338 -7.128 1.00 91.38 89 ASN A N 1
ATOM 698 C CA . ASN A 1 89 ? -10.461 0.760 -6.404 1.00 91.38 89 ASN A CA 1
ATOM 699 C C . ASN A 1 89 ? -11.366 1.786 -5.708 1.00 91.38 89 ASN A C 1
ATOM 701 O O . ASN A 1 89 ? -12.353 1.391 -5.082 1.00 91.38 89 ASN A O 1
ATOM 705 N N . GLY A 1 90 ? -11.069 3.082 -5.825 1.00 90.38 90 GLY A N 1
ATOM 706 C CA . GLY A 1 90 ? -11.946 4.140 -5.331 1.00 90.38 90 GLY A CA 1
ATOM 707 C C . GLY A 1 90 ? -13.150 4.416 -6.237 1.00 90.38 90 GLY A C 1
ATOM 708 O O . GLY A 1 90 ? -13.254 3.863 -7.335 1.00 90.38 90 GLY A O 1
ATOM 709 N N . PRO A 1 91 ? -14.089 5.259 -5.771 1.00 86.56 91 PRO A N 1
ATOM 710 C CA . PRO A 1 91 ? -15.330 5.598 -6.472 1.00 86.56 91 PRO A CA 1
ATOM 711 C C . PRO A 1 91 ? -15.131 6.436 -7.739 1.00 86.56 91 PRO A C 1
ATOM 713 O O . PRO A 1 91 ? -16.000 6.420 -8.614 1.00 86.56 91 PRO A O 1
ATOM 716 N N . CYS A 1 92 ? -14.001 7.135 -7.858 1.00 84.12 92 CYS A N 1
ATOM 717 C CA . CYS A 1 92 ? -13.660 7.951 -9.016 1.00 84.12 92 CYS A CA 1
ATOM 718 C C . CYS A 1 92 ? -12.320 7.515 -9.603 1.00 84.12 92 CYS A C 1
ATOM 720 O O . CYS A 1 92 ? -11.385 7.213 -8.870 1.00 84.12 92 CYS A O 1
ATOM 722 N N . THR A 1 93 ? -12.225 7.536 -10.927 1.00 84.12 93 THR A N 1
ATOM 723 C CA . THR A 1 93 ? -11.002 7.257 -11.673 1.00 84.12 93 THR A CA 1
ATOM 724 C C . THR A 1 93 ? -10.530 8.518 -12.384 1.00 84.12 93 THR A C 1
ATOM 726 O O . THR A 1 93 ? -11.333 9.216 -13.003 1.00 84.12 93 THR A O 1
ATOM 729 N N . LEU A 1 94 ? -9.237 8.830 -12.299 1.00 82.25 94 LEU A N 1
ATOM 730 C CA . LEU A 1 94 ? -8.636 9.949 -13.017 1.00 82.25 94 LEU A CA 1
ATOM 731 C C . LEU A 1 94 ? -8.694 9.703 -14.528 1.00 82.25 94 LEU A C 1
ATOM 733 O O . LEU A 1 94 ? -8.267 8.660 -15.023 1.00 82.25 94 LEU A O 1
ATOM 737 N N . ASN A 1 95 ? -9.160 10.698 -15.277 1.00 81.62 95 ASN A N 1
ATOM 738 C CA . ASN A 1 95 ? -9.023 10.719 -16.723 1.00 81.62 95 ASN A CA 1
ATOM 739 C C . ASN A 1 95 ? -7.574 11.058 -17.087 1.00 81.62 95 ASN A C 1
ATOM 741 O O . ASN A 1 95 ? -7.195 12.225 -17.175 1.00 81.62 95 ASN A O 1
ATOM 745 N N . THR A 1 96 ? -6.775 10.026 -17.335 1.00 79.06 96 THR A N 1
ATOM 746 C CA . THR A 1 96 ? -5.338 10.136 -17.618 1.00 79.06 96 THR A CA 1
ATOM 747 C C . THR A 1 96 ? -5.018 10.866 -18.920 1.00 79.06 96 THR A C 1
ATOM 749 O O . THR A 1 96 ? -3.918 11.395 -19.050 1.00 79.06 96 THR A O 1
ATOM 752 N N . SER A 1 97 ? -5.969 10.952 -19.859 1.00 75.75 97 SER A N 1
ATOM 753 C CA . SER A 1 97 ? -5.796 11.711 -21.107 1.00 75.75 97 SER A CA 1
ATOM 754 C C . SER A 1 97 ? -5.836 13.222 -20.877 1.00 75.75 97 SER A C 1
ATOM 756 O O . SER A 1 97 ? -5.201 13.971 -21.608 1.00 75.75 97 SER A O 1
ATOM 758 N N . THR A 1 98 ? -6.580 13.672 -19.862 1.00 74.19 98 THR A N 1
ATOM 759 C CA . THR A 1 98 ? -6.698 15.103 -19.522 1.00 74.19 98 THR A CA 1
ATOM 760 C C . THR A 1 98 ? -5.892 15.485 -18.287 1.00 74.19 98 THR A C 1
ATOM 762 O O . THR A 1 98 ? -5.521 16.643 -18.143 1.00 74.19 98 THR A O 1
ATOM 765 N N . GLY A 1 99 ? -5.660 14.541 -17.369 1.00 73.12 99 GLY A N 1
ATOM 766 C CA . GLY A 1 99 ? -5.017 14.767 -16.072 1.00 73.12 99 GLY A CA 1
ATOM 767 C C . GLY A 1 99 ? -5.805 15.670 -15.113 1.00 73.12 99 GLY A C 1
ATOM 768 O O . GLY A 1 99 ? -5.340 15.934 -14.012 1.00 73.12 99 GLY A O 1
ATOM 769 N N . THR A 1 100 ? -6.985 16.158 -15.506 1.00 72.94 100 THR A N 1
ATOM 770 C CA . THR A 1 100 ? -7.697 17.245 -14.808 1.00 72.94 100 THR A CA 1
ATOM 771 C C . THR A 1 100 ? -9.128 16.901 -14.418 1.00 72.94 100 THR A C 1
ATOM 773 O O . THR A 1 100 ? -9.737 17.625 -13.629 1.00 72.94 100 THR A O 1
ATOM 776 N N . THR A 1 101 ? -9.672 15.804 -14.944 1.00 76.56 101 THR A N 1
ATOM 777 C CA . THR A 1 101 ? -11.049 15.364 -14.696 1.00 76.56 101 THR A CA 1
ATOM 778 C C . THR A 1 101 ? -11.076 13.944 -14.151 1.00 76.56 101 THR A C 1
ATOM 780 O O . THR A 1 101 ? -10.140 13.173 -14.351 1.00 76.56 101 THR A O 1
ATOM 783 N N . THR A 1 102 ? -12.154 13.586 -13.459 1.00 81.31 102 THR A N 1
ATOM 784 C CA . THR A 1 102 ? -12.399 12.221 -12.985 1.00 81.31 102 THR A CA 1
ATOM 785 C C . THR A 1 102 ? -13.710 11.694 -13.560 1.00 81.31 102 THR A C 1
ATOM 787 O O . THR A 1 102 ? -14.586 12.473 -13.925 1.00 81.31 102 THR A O 1
ATOM 790 N N . PHE A 1 103 ? -13.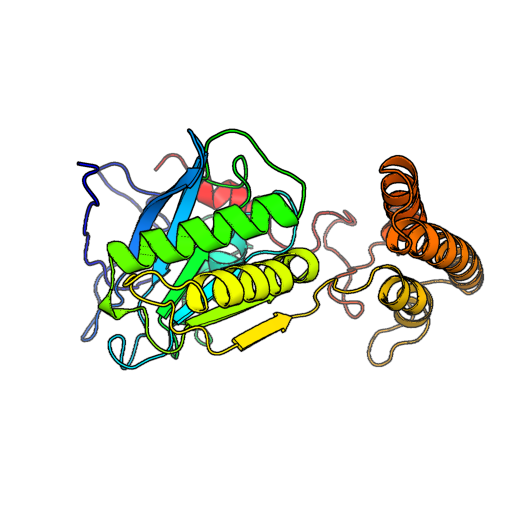852 10.374 -13.656 1.00 78.94 103 PHE A N 1
ATOM 791 C CA . PHE A 1 103 ? -15.094 9.702 -14.037 1.00 78.94 103 PHE A CA 1
ATOM 792 C C . PHE A 1 103 ? -15.448 8.618 -13.018 1.00 78.94 103 PHE A C 1
ATOM 794 O O . PHE A 1 103 ? -14.600 8.158 -12.256 1.00 78.94 103 PHE A O 1
ATOM 801 N N . ARG A 1 104 ? -16.721 8.215 -12.971 1.00 81.38 104 ARG A N 1
ATOM 802 C CA . ARG A 1 104 ? -17.194 7.216 -12.006 1.00 81.38 104 ARG A CA 1
ATOM 803 C C . ARG A 1 104 ? -16.580 5.847 -12.290 1.00 81.38 104 ARG A C 1
ATOM 805 O O . ARG A 1 104 ? -16.711 5.328 -13.395 1.00 81.38 104 ARG A O 1
ATOM 812 N N . ASN A 1 105 ? -16.024 5.225 -11.256 1.00 82.94 105 ASN A N 1
ATOM 813 C CA . ASN A 1 105 ? -15.642 3.820 -11.288 1.00 82.94 105 ASN A CA 1
ATOM 814 C C . ASN A 1 105 ? -16.865 2.949 -10.961 1.00 82.94 105 ASN A C 1
ATOM 816 O O . ASN A 1 105 ? -17.377 2.982 -9.840 1.00 82.94 105 ASN A O 1
ATOM 820 N N . SER A 1 106 ? -17.351 2.166 -11.923 1.00 84.38 106 SER A N 1
ATOM 821 C CA . SER A 1 106 ? -18.486 1.251 -11.720 1.00 84.38 106 SER A CA 1
ATOM 822 C C . SER A 1 106 ? -18.132 0.003 -10.905 1.00 84.38 106 SER A C 1
ATOM 824 O O . SER A 1 106 ? -19.045 -0.678 -10.450 1.00 84.38 106 SER A O 1
ATOM 826 N N . LEU A 1 107 ? -16.844 -0.273 -10.680 1.00 87.19 107 LEU A N 1
ATOM 827 C CA . LEU A 1 107 ? -16.324 -1.418 -9.920 1.00 87.19 107 LEU A CA 1
ATOM 828 C C . LEU A 1 107 ? -15.614 -0.976 -8.629 1.00 87.19 107 LEU A C 1
ATOM 830 O O . LEU A 1 107 ? -14.672 -1.617 -8.160 1.00 87.19 107 LEU A O 1
ATOM 834 N N . ASN A 1 108 ? -16.041 0.153 -8.060 1.00 87.88 108 ASN A N 1
ATOM 835 C CA . ASN A 1 108 ? -15.455 0.681 -6.834 1.00 87.88 108 ASN A CA 1
ATOM 836 C C . ASN A 1 108 ? -15.713 -0.227 -5.627 1.00 87.88 108 ASN A C 1
ATOM 838 O O . ASN A 1 108 ? -16.786 -0.813 -5.474 1.00 87.88 108 ASN A O 1
ATOM 842 N N . TRP A 1 109 ? -14.728 -0.321 -4.738 1.00 93.56 109 TRP A N 1
ATOM 843 C CA . TRP A 1 109 ? -14.794 -1.231 -3.592 1.00 93.56 109 TRP A CA 1
ATOM 844 C C . TRP A 1 109 ? -15.769 -0.777 -2.520 1.00 93.56 109 TRP A C 1
ATOM 846 O O . TRP A 1 109 ? -16.305 -1.601 -1.779 1.00 93.56 109 TRP A O 1
ATOM 856 N N . ASN A 1 110 ? -16.069 0.517 -2.476 1.00 89.25 110 ASN A N 1
ATOM 857 C CA . ASN A 1 110 ? -17.057 1.036 -1.554 1.00 89.25 110 ASN A CA 1
ATOM 858 C C . ASN A 1 110 ? -18.507 0.705 -1.961 1.00 89.25 110 ASN A C 1
ATOM 860 O O . ASN A 1 110 ? -19.441 1.167 -1.320 1.00 89.25 110 ASN A O 1
ATOM 864 N N . GLN A 1 111 ? -18.724 -0.139 -2.975 1.00 89.25 111 GLN A N 1
ATOM 865 C CA . GLN A 1 111 ? -19.994 -0.849 -3.148 1.00 89.25 111 GLN A CA 1
ATOM 866 C C . GLN A 1 111 ? -20.220 -1.923 -2.082 1.00 89.25 111 GLN A C 1
ATOM 868 O O . GLN A 1 111 ? -21.367 -2.217 -1.787 1.00 89.25 111 GLN A O 1
ATOM 873 N N . ALA A 1 112 ? -19.166 -2.517 -1.520 1.00 91.56 112 ALA A N 1
ATOM 874 C CA . ALA A 1 112 ? -19.288 -3.637 -0.581 1.00 91.56 112 ALA A CA 1
ATOM 875 C C . ALA A 1 112 ? -18.620 -3.382 0.778 1.00 91.56 112 ALA A C 1
ATOM 877 O O . ALA A 1 112 ? -18.791 -4.177 1.700 1.00 91.56 112 ALA A O 1
ATOM 878 N N . PHE A 1 113 ? -17.838 -2.308 0.899 1.00 95.94 113 PHE A N 1
ATOM 879 C CA . PHE A 1 113 ? -17.009 -2.042 2.067 1.00 95.94 113 PHE A CA 1
ATOM 880 C C . PHE A 1 113 ? -17.044 -0.572 2.467 1.00 95.94 113 PHE A C 1
ATOM 882 O O . PHE A 1 113 ? -17.134 0.323 1.630 1.00 95.94 113 PHE A O 1
ATOM 889 N N . ASN A 1 114 ? -16.865 -0.311 3.754 1.00 95.94 114 ASN A N 1
ATOM 890 C CA . ASN A 1 114 ? -16.326 0.966 4.202 1.00 95.94 114 ASN A CA 1
ATOM 891 C C . ASN A 1 114 ? -14.817 0.948 3.913 1.00 95.94 114 ASN A C 1
ATOM 893 O O . ASN A 1 114 ? -14.138 0.034 4.374 1.00 95.94 114 ASN A O 1
ATOM 897 N N . VAL A 1 115 ? -14.270 1.895 3.149 1.00 97.06 115 VAL A N 1
ATOM 898 C CA . VAL A 1 115 ? -12.871 1.823 2.684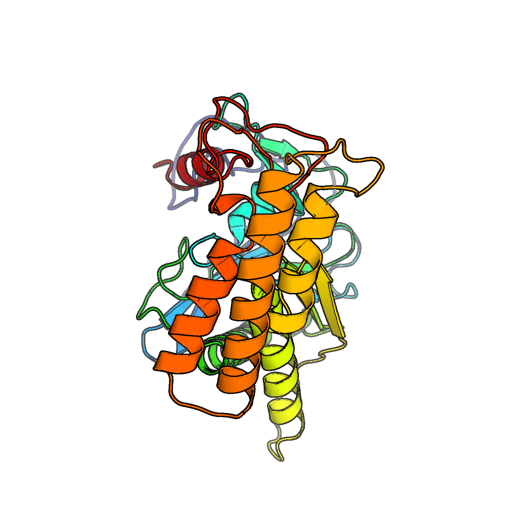 1.00 97.06 115 VAL A CA 1
ATOM 899 C C . VAL A 1 115 ? -12.064 3.031 3.141 1.00 97.06 115 VAL A C 1
ATOM 901 O O . VAL A 1 115 ? -12.470 4.176 2.951 1.00 97.06 115 VAL A O 1
ATOM 904 N N . LEU A 1 116 ? -10.901 2.752 3.727 1.00 96.88 116 LEU A N 1
ATOM 905 C CA . LEU A 1 116 ? -9.880 3.713 4.130 1.00 96.88 116 LEU A CA 1
ATOM 906 C C . LEU A 1 116 ? -8.669 3.612 3.201 1.00 96.88 116 LEU A C 1
ATOM 908 O O . LEU A 1 116 ? -7.996 2.585 3.199 1.00 96.88 116 LEU A O 1
ATOM 912 N N . TRP A 1 117 ? -8.345 4.681 2.480 1.00 95.75 117 TRP A N 1
ATOM 913 C CA . TRP A 1 117 ? -7.072 4.832 1.772 1.00 95.75 117 TRP A CA 1
ATOM 914 C C . TRP A 1 117 ? -6.130 5.670 2.618 1.00 95.75 117 TRP A C 1
ATOM 916 O O . TRP A 1 117 ? -6.470 6.795 2.987 1.00 95.75 117 TRP A O 1
ATOM 926 N N . ILE A 1 118 ? -4.968 5.109 2.940 1.00 95.25 118 ILE A N 1
ATOM 927 C CA . ILE A 1 118 ? -4.022 5.712 3.878 1.00 95.25 118 ILE A CA 1
ATOM 928 C C . ILE A 1 118 ? -2.753 6.122 3.148 1.00 95.25 118 ILE A C 1
ATOM 930 O O . ILE A 1 118 ? -2.201 5.344 2.369 1.00 95.25 118 ILE A O 1
ATOM 934 N N . ASP A 1 119 ? -2.270 7.320 3.454 1.00 93.69 119 ASP A N 1
ATOM 935 C CA . ASP A 1 119 ? -0.919 7.734 3.101 1.00 93.69 119 ASP A CA 1
ATOM 936 C C . ASP A 1 119 ? 0.046 7.286 4.199 1.00 93.69 119 ASP A C 1
ATOM 938 O O . ASP A 1 119 ? -0.005 7.772 5.332 1.00 93.69 119 ASP A O 1
ATOM 942 N N . GLU A 1 120 ? 0.933 6.346 3.890 1.00 91.75 120 GLU A N 1
ATOM 943 C CA . GLU A 1 120 ? 1.943 5.864 4.831 1.00 91.75 120 GLU A CA 1
ATOM 944 C C . GLU A 1 120 ? 3.216 5.403 4.103 1.00 91.75 120 GLU A C 1
ATOM 946 O O . GLU A 1 120 ? 3.119 4.848 3.007 1.00 91.75 120 GLU A O 1
ATOM 951 N N . PRO A 1 121 ? 4.414 5.593 4.694 1.00 92.88 121 PRO A N 1
ATOM 952 C CA . PRO A 1 121 ? 4.699 6.257 5.975 1.00 92.88 121 PRO A CA 1
ATOM 953 C C . PRO A 1 121 ? 4.584 7.798 5.914 1.00 92.88 121 PRO A C 1
ATOM 955 O O . PRO A 1 121 ? 4.123 8.369 4.935 1.00 92.88 121 PRO A O 1
ATOM 958 N N . ALA A 1 122 ? 4.987 8.504 6.978 1.00 92.12 122 ALA A N 1
ATOM 959 C CA . ALA A 1 122 ? 5.042 9.968 6.949 1.00 92.12 122 ALA A CA 1
ATOM 960 C C . ALA A 1 122 ? 6.022 10.463 5.876 1.00 92.12 122 ALA A C 1
ATOM 962 O O . ALA A 1 122 ? 7.047 9.822 5.640 1.00 92.12 122 ALA A O 1
ATOM 963 N N . GLY A 1 123 ? 5.694 11.584 5.236 1.00 88.56 123 GLY A N 1
ATOM 964 C CA . GLY A 1 123 ? 6.363 12.075 4.030 1.00 88.56 123 GLY A CA 1
ATOM 965 C C . GLY A 1 123 ? 5.760 11.538 2.726 1.00 88.56 123 GLY A C 1
ATOM 966 O O . GLY A 1 123 ? 6.098 12.045 1.664 1.00 88.56 123 GLY A O 1
ATOM 967 N N . VAL A 1 124 ? 4.859 10.549 2.789 1.00 89.06 124 VAL A N 1
ATOM 968 C CA . VAL A 1 124 ? 4.071 10.092 1.635 1.00 89.06 124 VAL A CA 1
ATOM 969 C C . VAL A 1 124 ? 2.785 10.898 1.530 1.00 89.06 124 VAL A C 1
ATOM 971 O O . VAL A 1 124 ? 2.071 11.039 2.524 1.00 89.06 124 VAL A O 1
ATOM 974 N N . GLY A 1 125 ? 2.468 11.372 0.321 1.00 87.81 125 GLY A N 1
ATOM 975 C CA . GLY A 1 125 ? 1.242 12.117 0.038 1.00 87.81 125 GLY A CA 1
ATOM 976 C C . GLY A 1 125 ? 1.043 13.269 1.021 1.00 87.81 125 GLY A C 1
ATOM 977 O O . GLY A 1 125 ? 1.909 14.128 1.173 1.00 87.81 125 GLY A O 1
ATOM 978 N N . PHE A 1 126 ? -0.081 13.257 1.730 1.00 90.69 126 PHE A N 1
ATOM 979 C CA . PHE A 1 126 ? -0.432 14.304 2.686 1.00 90.69 126 PHE A CA 1
ATOM 980 C C . PHE A 1 126 ? 0.045 14.022 4.116 1.00 90.69 126 PHE A C 1
ATOM 982 O O . PHE A 1 126 ? -0.141 14.874 4.985 1.00 90.69 126 PHE A O 1
ATOM 989 N N . SER A 1 127 ? 0.643 12.859 4.392 1.00 93.38 127 SER A N 1
ATOM 990 C CA . SER A 1 127 ? 1.090 12.456 5.732 1.00 93.38 127 SER A CA 1
ATOM 991 C C . SER A 1 127 ? 2.341 13.199 6.194 1.00 93.38 127 SER A C 1
ATOM 993 O O . SER A 1 127 ? 3.331 13.307 5.475 1.00 93.38 127 SER A O 1
ATOM 995 N N . THR A 1 128 ? 2.350 13.639 7.454 1.00 95.19 128 THR A N 1
ATOM 996 C CA . THR A 1 128 ? 3.381 14.541 7.996 1.00 95.19 128 THR A CA 1
ATOM 997 C C . THR A 1 128 ? 4.152 13.924 9.161 1.00 95.19 128 THR A C 1
ATOM 999 O O . THR A 1 128 ? 3.592 13.154 9.945 1.00 95.19 128 THR A O 1
ATOM 1002 N N . GLY A 1 129 ? 5.404 14.345 9.346 1.00 95.12 129 GLY A N 1
ATOM 1003 C CA . GLY A 1 129 ? 6.262 13.953 10.469 1.00 95.12 129 GLY A CA 1
ATOM 1004 C C . GLY A 1 129 ? 7.513 13.202 10.018 1.00 95.12 129 GLY A C 1
ATOM 1005 O O . GLY A 1 129 ? 7.835 13.179 8.833 1.00 95.12 129 GLY A O 1
ATOM 1006 N N . THR A 1 130 ? 8.220 12.583 10.964 1.00 94.25 130 THR A N 1
ATOM 1007 C CA . THR A 1 130 ? 9.440 11.821 10.667 1.00 94.25 130 THR A CA 1
ATOM 1008 C C . THR A 1 130 ? 9.117 10.537 9.904 1.00 94.25 130 THR A C 1
ATOM 1010 O O . THR A 1 130 ? 8.381 9.679 10.397 1.00 94.25 130 THR A O 1
ATOM 1013 N N . THR A 1 131 ? 9.690 10.391 8.709 1.00 92.50 131 THR A N 1
ATOM 1014 C CA . THR A 1 131 ? 9.577 9.176 7.896 1.00 92.50 131 THR A CA 1
ATOM 1015 C C . THR A 1 131 ? 10.267 7.999 8.578 1.00 92.50 131 THR A C 1
ATOM 1017 O O . THR A 1 131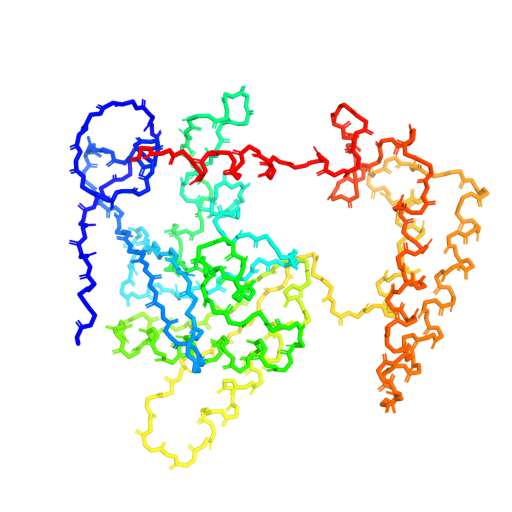 ? 11.413 8.096 9.012 1.00 92.50 131 THR A O 1
ATOM 1020 N N . VAL A 1 132 ? 9.570 6.866 8.632 1.00 90.38 132 VAL A N 1
ATOM 1021 C CA . VAL A 1 132 ? 10.091 5.586 9.125 1.00 90.38 132 VAL A CA 1
ATOM 1022 C C . VAL A 1 132 ? 10.091 4.579 7.982 1.00 90.38 132 VAL A C 1
ATOM 1024 O O . VAL A 1 132 ? 9.110 4.473 7.245 1.00 90.38 132 VAL A O 1
ATOM 1027 N N . THR A 1 133 ? 11.193 3.854 7.812 1.00 86.31 133 THR A N 1
ATOM 1028 C CA . THR A 1 133 ? 11.382 2.934 6.677 1.00 86.31 133 THR A CA 1
ATOM 1029 C C . THR A 1 133 ? 11.297 1.469 7.083 1.00 86.31 133 THR A C 1
ATOM 1031 O O . THR A 1 133 ? 10.987 0.618 6.250 1.00 86.31 133 THR A O 1
ATOM 1034 N N . ASP A 1 134 ? 11.507 1.150 8.361 1.00 87.81 134 ASP A N 1
ATOM 1035 C CA . ASP A 1 134 ? 11.456 -0.221 8.842 1.00 87.81 134 ASP A CA 1
ATOM 1036 C C . ASP A 1 134 ? 10.009 -0.721 8.997 1.00 87.81 134 ASP A C 1
ATOM 1038 O O . ASP A 1 134 ? 9.108 -0.045 9.505 1.00 87.81 134 ASP A O 1
ATOM 1042 N N . ALA A 1 135 ? 9.781 -1.956 8.551 1.00 89.38 135 ALA A N 1
ATOM 1043 C CA . ALA A 1 135 ? 8.461 -2.572 8.576 1.00 89.38 135 ALA A CA 1
ATOM 1044 C C . ALA A 1 135 ? 7.870 -2.750 9.997 1.00 89.38 135 ALA A C 1
ATOM 1046 O O . ALA A 1 135 ? 6.657 -2.583 10.137 1.00 89.38 135 ALA A O 1
ATOM 1047 N N . PRO A 1 136 ? 8.648 -3.071 11.058 1.00 92.19 136 PRO A N 1
ATOM 1048 C CA . PRO A 1 136 ? 8.124 -3.126 12.426 1.00 92.19 136 PRO A CA 1
ATOM 1049 C C . PRO A 1 136 ? 7.525 -1.800 12.915 1.00 92.19 136 PRO A C 1
ATOM 1051 O O . PRO A 1 136 ? 6.402 -1.798 13.429 1.00 92.19 136 PRO A O 1
ATOM 1054 N N . THR A 1 137 ? 8.219 -0.677 12.722 1.00 94.31 137 THR A N 1
ATOM 1055 C CA . THR A 1 137 ? 7.734 0.645 13.148 1.00 94.31 137 THR A CA 1
ATOM 1056 C C . THR A 1 137 ? 6.529 1.079 12.326 1.00 94.31 137 THR A C 1
ATOM 1058 O O . THR A 1 137 ? 5.519 1.488 12.904 1.00 94.31 137 THR A O 1
ATOM 1061 N N . ARG A 1 138 ? 6.559 0.889 10.998 1.00 94.44 138 ARG A N 1
ATOM 1062 C CA . ARG A 1 138 ? 5.385 1.113 10.131 1.00 94.44 138 ARG A CA 1
ATOM 1063 C C . ARG A 1 138 ? 4.175 0.304 10.594 1.00 94.44 138 ARG A C 1
ATOM 1065 O O . ARG A 1 138 ? 3.075 0.842 10.711 1.00 94.44 138 ARG A O 1
ATOM 1072 N N . ALA A 1 139 ? 4.373 -0.966 10.945 1.00 96.00 139 ALA A N 1
ATOM 1073 C CA . ALA A 1 139 ? 3.298 -1.813 11.446 1.00 96.00 139 ALA A CA 1
ATOM 1074 C C . ALA A 1 139 ? 2.736 -1.336 12.796 1.00 96.00 139 ALA A C 1
ATOM 1076 O O . ALA A 1 139 ? 1.522 -1.367 13.014 1.00 96.00 139 ALA A O 1
ATOM 1077 N N . ALA A 1 140 ? 3.594 -0.864 13.705 1.00 97.12 140 ALA A N 1
ATOM 1078 C CA . ALA A 1 140 ? 3.165 -0.269 14.969 1.00 97.12 140 ALA A CA 1
ATOM 1079 C C . ALA A 1 140 ? 2.372 1.031 14.756 1.00 97.12 140 ALA A C 1
ATOM 1081 O O . ALA A 1 140 ? 1.353 1.238 15.421 1.00 97.12 140 ALA A O 1
ATOM 1082 N N . TYR A 1 141 ? 2.792 1.875 13.812 1.00 97.44 141 TYR A N 1
ATOM 1083 C CA . TYR A 1 141 ? 2.085 3.106 13.453 1.00 97.44 141 TYR A CA 1
ATOM 1084 C C . TYR A 1 141 ? 0.734 2.817 12.802 1.00 97.44 141 TYR A C 1
ATOM 1086 O O . TYR A 1 141 ? -0.259 3.410 13.210 1.00 97.44 141 TYR A O 1
ATOM 1094 N N . MET A 1 142 ? 0.640 1.838 11.902 1.00 97.31 142 MET A N 1
ATOM 1095 C CA . MET A 1 142 ? -0.641 1.413 11.325 1.00 97.31 142 MET A CA 1
ATOM 1096 C C . MET A 1 142 ? -1.586 0.776 12.352 1.00 97.31 142 MET A C 1
ATOM 1098 O O . MET A 1 142 ? -2.795 1.025 12.326 1.00 97.31 142 MET A O 1
ATOM 1102 N N . ARG A 1 143 ? -1.067 0.022 13.329 1.00 97.69 143 ARG A N 1
ATOM 1103 C CA . ARG A 1 143 ? -1.872 -0.412 14.484 1.00 97.69 143 ARG A CA 1
ATOM 1104 C C . ARG A 1 143 ? -2.401 0.801 15.259 1.00 97.69 143 ARG A C 1
ATOM 1106 O O . ARG A 1 143 ? -3.591 0.854 15.565 1.00 97.69 143 ARG A O 1
ATOM 1113 N N . ASN A 1 144 ? -1.547 1.778 15.572 1.00 98.00 144 ASN A N 1
ATOM 1114 C CA . ASN A 1 144 ? -1.949 2.985 16.302 1.00 98.00 144 ASN A CA 1
ATOM 1115 C C . ASN A 1 144 ? -2.973 3.815 15.513 1.00 98.00 144 ASN A C 1
ATOM 1117 O O . ASN A 1 144 ? -3.956 4.265 16.102 1.00 98.00 144 ASN A O 1
ATOM 1121 N N . PHE A 1 145 ? -2.788 3.945 14.195 1.00 98.31 145 PHE A N 1
ATOM 1122 C CA . PHE A 1 145 ? -3.757 4.533 13.273 1.00 98.31 145 PHE A CA 1
ATOM 1123 C C . PHE A 1 145 ? -5.123 3.878 13.456 1.00 98.31 145 PHE A C 1
ATOM 1125 O O . PHE A 1 145 ? -6.099 4.552 13.764 1.00 98.31 145 PHE A O 1
ATOM 1132 N N . THR A 1 146 ? -5.167 2.551 13.360 1.00 98.31 146 THR A N 1
ATOM 1133 C CA . THR A 1 146 ? -6.400 1.755 13.417 1.00 98.31 146 THR A CA 1
ATOM 1134 C C . THR A 1 146 ? -7.115 1.909 14.756 1.00 98.31 146 THR A C 1
ATOM 1136 O O . THR A 1 146 ? -8.315 2.175 14.803 1.00 98.31 146 THR A O 1
ATOM 1139 N N . ILE A 1 147 ? -6.368 1.827 15.863 1.00 97.38 147 ILE A N 1
ATOM 1140 C CA . ILE A 1 147 ? -6.900 2.059 17.212 1.00 97.38 147 ILE A CA 1
ATOM 1141 C C . ILE A 1 147 ? -7.502 3.464 17.311 1.00 97.38 147 ILE A C 1
ATOM 1143 O O . ILE A 1 147 ? -8.606 3.638 17.823 1.00 97.38 147 ILE A O 1
ATOM 1147 N N . ASN A 1 148 ? -6.769 4.484 16.866 1.00 97.19 148 ASN A N 1
ATOM 1148 C CA . ASN A 1 148 ? -7.180 5.874 17.024 1.00 97.19 148 ASN A CA 1
ATOM 1149 C C . ASN A 1 148 ? -8.318 6.260 16.070 1.00 97.19 148 ASN A C 1
ATOM 1151 O O . ASN A 1 148 ? -9.187 7.036 16.466 1.00 97.19 148 ASN A O 1
ATOM 1155 N N . PHE A 1 149 ? -8.369 5.678 14.873 1.00 97.44 149 PHE A N 1
ATOM 1156 C CA . PHE A 1 149 ? -9.488 5.816 13.949 1.00 97.44 149 PHE A CA 1
ATOM 1157 C C . PHE A 1 149 ? -10.768 5.236 14.562 1.00 97.44 149 PHE A C 1
ATOM 1159 O O . PHE A 1 149 ? -11.750 5.957 14.709 1.00 97.44 149 PHE A O 1
ATOM 1166 N N . PHE A 1 150 ? -10.745 3.992 15.052 1.00 97.06 150 PHE A N 1
ATOM 1167 C CA . PHE A 1 150 ? -11.931 3.366 15.656 1.00 97.06 150 PHE A CA 1
ATOM 1168 C C . PHE A 1 150 ? -12.306 3.904 17.042 1.00 97.06 150 PHE A C 1
ATOM 1170 O O . PHE A 1 150 ? -13.411 3.651 17.518 1.00 97.06 150 PHE A O 1
ATOM 1177 N N . LYS A 1 151 ? -11.440 4.680 17.703 1.00 95.25 151 LYS A N 1
ATOM 1178 C CA . LYS A 1 151 ? -11.864 5.509 18.846 1.00 95.25 151 LYS A CA 1
ATOM 1179 C C . LYS A 1 151 ? -12.765 6.662 18.406 1.00 95.25 151 LYS A C 1
ATOM 1181 O O . LYS A 1 151 ? -13.691 6.995 19.136 1.00 95.25 151 LYS A O 1
ATOM 1186 N N . LYS A 1 152 ? -12.480 7.276 17.251 1.00 93.31 152 LYS A N 1
ATOM 1187 C CA . LYS A 1 152 ? -13.281 8.372 16.684 1.00 93.31 152 LYS A CA 1
ATOM 1188 C C . LYS A 1 152 ? -14.541 7.852 15.989 1.00 93.31 152 LYS A C 1
ATOM 1190 O O . LYS A 1 152 ? -15.601 8.441 16.153 1.00 93.31 152 LYS A O 1
ATOM 1195 N N . PHE A 1 153 ? -14.423 6.732 15.278 1.00 93.12 153 PHE A N 1
ATOM 1196 C CA . PHE A 1 153 ? -15.494 6.126 14.489 1.00 93.12 153 PHE A CA 1
ATOM 1197 C C . PHE A 1 153 ? -15.756 4.672 14.916 1.00 93.12 153 PHE A C 1
ATOM 1199 O O . PHE A 1 153 ? -15.461 3.725 14.180 1.00 93.12 153 PHE A O 1
ATOM 1206 N N . PRO A 1 154 ? -16.254 4.459 16.147 1.00 94.62 154 PRO A N 1
ATOM 1207 C CA . PRO A 1 154 ? -16.390 3.129 16.736 1.00 94.62 154 PRO A CA 1
ATOM 1208 C C . PRO A 1 154 ? -17.382 2.207 16.026 1.00 94.62 154 PRO A C 1
ATOM 1210 O O . PRO A 1 154 ? -17.305 1.000 16.270 1.00 94.62 154 PRO A O 1
ATOM 1213 N N . GLN A 1 155 ? -18.289 2.747 15.210 1.00 93.38 155 GLN A N 1
ATOM 1214 C CA . GLN A 1 155 ? -19.288 2.005 14.440 1.00 93.38 155 GLN A CA 1
ATOM 1215 C C . GLN A 1 155 ? -18.685 1.230 13.259 1.00 93.38 155 GLN A C 1
ATOM 1217 O O . GLN A 1 155 ? -19.188 0.170 12.918 1.00 93.38 155 GLN A O 1
ATOM 1222 N N . TYR A 1 156 ? -17.550 1.677 12.705 1.00 95.56 156 TYR A N 1
ATOM 1223 C CA . TYR A 1 156 ? -16.879 0.974 11.598 1.00 95.56 156 TYR A CA 1
ATOM 1224 C C . TYR A 1 156 ? -15.874 -0.082 12.072 1.00 95.56 156 TYR A C 1
ATOM 1226 O O . TYR A 1 156 ? -15.217 -0.722 11.252 1.00 95.56 156 TYR A O 1
ATOM 1234 N N . ASN A 1 157 ? -15.731 -0.290 13.385 1.00 96.56 157 ASN A N 1
ATOM 1235 C CA . ASN A 1 157 ? -14.940 -1.393 13.933 1.00 96.56 157 ASN A CA 1
ATOM 1236 C C . ASN A 1 157 ? -15.750 -2.696 13.881 1.00 96.56 157 ASN A C 1
ATOM 1238 O O . ASN A 1 157 ? -16.138 -3.240 14.917 1.00 96.56 157 ASN A O 1
ATOM 1242 N N . HIS A 1 158 ? -16.055 -3.131 12.663 1.00 94.06 158 HIS A N 1
ATOM 1243 C CA . HIS A 1 158 ? -16.855 -4.304 12.363 1.00 94.06 158 HIS A CA 1
ATOM 1244 C C . HIS A 1 158 ? -16.265 -5.000 11.140 1.00 94.06 158 HIS A C 1
ATOM 1246 O O . HIS A 1 158 ? -16.123 -4.381 10.083 1.00 94.06 158 HIS A O 1
ATOM 1252 N N . ARG A 1 159 ? -15.902 -6.277 11.292 1.00 97.50 159 ARG A N 1
ATOM 1253 C CA . ARG A 1 159 ? -15.282 -7.108 10.253 1.00 97.50 159 ARG A CA 1
ATOM 1254 C C . ARG A 1 159 ? -14.168 -6.367 9.508 1.00 97.50 159 ARG A C 1
ATOM 1256 O O . ARG A 1 159 ? -14.268 -6.085 8.317 1.00 97.50 159 ARG A O 1
ATOM 1263 N N . VAL A 1 160 ? -13.126 -5.997 10.240 1.00 98.50 160 VAL A N 1
ATOM 1264 C CA . VAL A 1 160 ? -12.012 -5.197 9.728 1.00 98.50 160 VAL A CA 1
ATOM 1265 C C . VAL A 1 160 ? -11.057 -6.079 8.926 1.00 98.50 160 VAL A C 1
ATOM 1267 O O . VAL A 1 160 ? -10.640 -7.139 9.395 1.00 98.50 160 VAL A O 1
ATOM 1270 N N . TYR A 1 161 ? -10.659 -5.615 7.745 1.00 98.56 161 TYR A N 1
ATOM 1271 C CA . TYR A 1 161 ? -9.667 -6.256 6.890 1.00 98.56 161 TYR A CA 1
ATOM 1272 C C . TYR A 1 161 ? -8.535 -5.299 6.519 1.00 98.56 161 TYR A C 1
ATOM 1274 O O . TYR A 1 161 ? -8.767 -4.114 6.279 1.00 98.56 161 TYR A O 1
ATOM 1282 N N . PHE A 1 162 ? -7.316 -5.830 6.404 1.00 98.31 162 PHE A N 1
ATOM 1283 C CA . PHE A 1 162 ? -6.197 -5.112 5.785 1.00 98.31 162 PHE A CA 1
ATOM 1284 C C . PHE A 1 162 ? -5.939 -5.636 4.387 1.00 98.31 162 PHE A C 1
ATOM 1286 O O . PHE A 1 162 ? -5.509 -6.780 4.213 1.00 98.31 162 PHE A O 1
ATOM 1293 N N . PHE A 1 163 ? -6.176 -4.784 3.400 1.00 97.38 163 PHE A N 1
ATOM 1294 C CA . PHE A 1 163 ? -5.934 -5.081 1.998 1.00 97.38 163 PHE A CA 1
ATOM 1295 C C . PHE A 1 163 ? -4.770 -4.236 1.490 1.00 97.38 163 PHE A C 1
ATOM 1297 O O . PHE A 1 163 ? -4.603 -3.084 1.885 1.00 97.38 163 PHE A O 1
ATOM 1304 N N . GLY A 1 164 ? -3.949 -4.791 0.609 1.00 94.06 164 GLY A N 1
ATOM 1305 C CA . GLY A 1 164 ? -2.878 -4.014 -0.001 1.00 94.06 164 GLY A CA 1
ATOM 1306 C C . GLY A 1 164 ? -2.166 -4.746 -1.114 1.00 94.06 164 GLY A C 1
ATOM 1307 O O . GLY A 1 164 ? -2.354 -5.946 -1.319 1.00 94.06 164 GLY A O 1
ATOM 1308 N N . SER A 1 165 ? -1.348 -4.002 -1.845 1.00 92.12 165 SER A N 1
ATOM 1309 C CA . SER A 1 165 ? -0.619 -4.500 -3.012 1.00 92.12 165 SER A CA 1
ATOM 1310 C C . SER A 1 165 ? 0.881 -4.263 -2.894 1.00 92.12 165 SER A C 1
ATOM 1312 O O . SER A 1 165 ? 1.312 -3.585 -1.969 1.00 92.12 165 SER A O 1
ATOM 1314 N N . SER A 1 166 ? 1.691 -4.824 -3.799 1.00 90.69 166 SER A N 1
ATOM 1315 C CA . SER A 1 166 ? 3.146 -4.579 -3.874 1.00 90.69 166 SER A CA 1
ATOM 1316 C C . SER A 1 166 ? 3.853 -4.719 -2.502 1.00 90.69 166 SER A C 1
ATOM 1318 O O . SER A 1 166 ? 3.614 -5.707 -1.799 1.00 90.69 166 SER A O 1
ATOM 1320 N N . GLN A 1 167 ? 4.714 -3.791 -2.065 1.00 88.56 167 GLN A N 1
ATOM 1321 C CA . GLN A 1 167 ? 5.458 -3.943 -0.801 1.00 88.56 167 GLN A CA 1
ATOM 1322 C C . GLN A 1 167 ? 4.594 -3.838 0.468 1.00 88.56 167 GLN A C 1
ATOM 1324 O O . GLN A 1 167 ? 5.104 -4.075 1.566 1.00 88.56 167 GLN A O 1
ATOM 1329 N N . ALA A 1 168 ? 3.280 -3.598 0.359 1.00 92.31 168 ALA A N 1
ATOM 1330 C CA . ALA A 1 168 ? 2.374 -3.722 1.501 1.00 92.31 168 ALA A CA 1
ATOM 1331 C C . ALA A 1 168 ? 2.388 -5.152 2.073 1.00 92.31 168 ALA A C 1
ATOM 1333 O O . ALA A 1 168 ? 2.157 -5.335 3.268 1.00 92.31 168 ALA A O 1
ATOM 1334 N N . GLY A 1 169 ? 2.752 -6.161 1.268 1.00 94.19 169 GLY A N 1
ATOM 1335 C CA . GLY A 1 169 ? 2.967 -7.538 1.728 1.00 94.19 169 GLY A CA 1
ATOM 1336 C C . GLY A 1 169 ? 4.071 -7.697 2.781 1.00 94.19 169 GLY A C 1
ATOM 1337 O O . GLY A 1 169 ? 4.034 -8.652 3.554 1.00 94.19 169 GLY A O 1
ATOM 1338 N N . LEU A 1 170 ? 5.002 -6.742 2.891 1.00 90.44 170 LEU A N 1
ATOM 1339 C CA . LEU A 1 170 ? 6.035 -6.729 3.933 1.00 90.44 170 LEU A CA 1
ATOM 1340 C C . LEU A 1 170 ? 5.525 -6.153 5.267 1.00 90.44 170 LEU A C 1
ATOM 1342 O O . LEU A 1 170 ? 6.096 -6.438 6.326 1.00 90.44 170 LEU A O 1
ATOM 1346 N N . VAL A 1 171 ? 4.459 -5.345 5.224 1.00 93.94 171 VAL A N 1
ATOM 1347 C CA . VAL A 1 171 ? 3.953 -4.558 6.361 1.00 93.94 171 VAL A CA 1
ATOM 1348 C C . VAL A 1 171 ? 2.641 -5.123 6.901 1.00 93.94 171 VAL A C 1
ATOM 1350 O O . VAL A 1 171 ? 2.545 -5.355 8.104 1.00 93.94 171 VAL A O 1
ATOM 1353 N N . ILE A 1 172 ? 1.657 -5.418 6.046 1.00 96.94 172 ILE A N 1
ATOM 1354 C CA . ILE A 1 172 ? 0.319 -5.895 6.443 1.00 96.94 172 ILE A CA 1
ATOM 1355 C C . ILE A 1 172 ? 0.377 -7.128 7.365 1.00 96.94 172 ILE A C 1
ATOM 1357 O O . ILE A 1 172 ? -0.273 -7.101 8.412 1.00 96.94 172 ILE A O 1
ATOM 1361 N N . PRO A 1 173 ? 1.173 -8.185 7.089 1.00 97.19 173 PRO A N 1
ATOM 1362 C CA . PRO A 1 173 ? 1.275 -9.317 8.014 1.00 97.19 173 PRO A CA 1
ATOM 1363 C C . PRO A 1 173 ? 1.788 -8.917 9.405 1.00 97.19 173 PRO A C 1
ATOM 1365 O O . PRO A 1 173 ? 1.345 -9.456 10.421 1.00 97.19 173 PRO A O 1
ATOM 1368 N N . LYS A 1 174 ? 2.694 -7.932 9.478 1.00 96.44 174 LYS A N 1
ATOM 1369 C CA . LYS A 1 174 ? 3.197 -7.394 10.750 1.00 96.44 174 LYS A CA 1
ATOM 1370 C C . LYS A 1 174 ? 2.145 -6.534 11.450 1.00 96.44 174 LYS A C 1
ATOM 1372 O O . LYS A 1 174 ? 2.063 -6.583 12.674 1.00 96.44 174 LYS A O 1
ATOM 1377 N N . VAL A 1 175 ? 1.321 -5.794 10.703 1.00 97.50 175 VAL A N 1
ATOM 1378 C CA . VAL A 1 175 ? 0.168 -5.059 11.251 1.00 97.50 175 VAL A CA 1
ATOM 1379 C C . VAL A 1 175 ? -0.827 -6.030 11.873 1.00 97.50 175 VAL A C 1
ATOM 1381 O O . VAL A 1 175 ? -1.193 -5.855 13.033 1.00 97.50 175 VAL A O 1
ATOM 1384 N N . ALA A 1 176 ? -1.199 -7.088 11.149 1.00 98.00 176 ALA A N 1
ATOM 1385 C CA . ALA A 1 176 ? -2.114 -8.112 11.642 1.00 98.00 176 ALA A CA 1
ATOM 1386 C C . ALA A 1 176 ? -1.592 -8.764 12.930 1.00 98.00 176 ALA A C 1
ATOM 1388 O O . ALA A 1 176 ? -2.320 -8.834 13.920 1.00 98.00 176 ALA A O 1
ATOM 1389 N N . LYS A 1 177 ? -0.305 -9.141 12.965 1.00 97.50 177 LYS A N 1
ATOM 1390 C CA . LYS A 1 177 ? 0.351 -9.649 14.181 1.00 97.50 177 LYS A CA 1
ATOM 1391 C C . LYS A 1 177 ? 0.293 -8.637 15.334 1.00 97.50 177 LYS A C 1
ATOM 1393 O O . LYS A 1 177 ? -0.084 -8.988 16.445 1.00 97.50 177 LYS A O 1
ATOM 1398 N N . SER A 1 178 ? 0.623 -7.376 15.062 1.00 96.88 178 SER A N 1
ATOM 1399 C CA . SER A 1 178 ? 0.633 -6.290 16.051 1.00 96.88 178 SER A CA 1
ATOM 1400 C C . SER A 1 178 ? -0.763 -6.002 16.628 1.00 96.88 178 SER A C 1
ATOM 1402 O O . SER A 1 178 ? -0.902 -5.710 17.817 1.00 96.88 178 SER A O 1
ATOM 1404 N N . ILE A 1 179 ? -1.817 -6.108 15.810 1.00 97.31 179 ILE A N 1
ATOM 1405 C CA . ILE A 1 179 ? -3.218 -5.995 16.246 1.00 97.31 179 ILE A CA 1
ATOM 1406 C C . ILE A 1 179 ? -3.643 -7.223 17.056 1.00 97.31 179 ILE A C 1
ATOM 1408 O O . ILE A 1 179 ? -4.304 -7.066 18.081 1.00 97.31 179 ILE A O 1
ATOM 1412 N N . TYR A 1 180 ? -3.244 -8.425 16.639 1.00 95.88 180 TYR A N 1
ATOM 1413 C CA . TYR A 1 180 ? -3.504 -9.654 17.388 1.00 95.88 180 TYR A CA 1
ATOM 1414 C C . TYR A 1 180 ? -2.913 -9.574 18.804 1.00 95.88 180 TYR A C 1
ATOM 1416 O O . TYR A 1 180 ? -3.630 -9.741 19.786 1.00 95.88 180 TYR A O 1
ATOM 1424 N N . GLU A 1 181 ? -1.638 -9.199 18.926 1.00 95.31 181 GLU A N 1
ATOM 1425 C CA . GLU A 1 181 ? -0.968 -9.003 20.220 1.00 95.31 181 GLU A CA 1
ATOM 1426 C C . GLU A 1 181 ? -1.643 -7.909 21.066 1.00 95.31 181 GLU A C 1
ATOM 1428 O O . GLU A 1 181 ? -1.795 -8.055 22.280 1.00 95.31 181 GLU A O 1
ATOM 1433 N N . TYR A 1 182 ? -2.100 -6.821 20.435 1.00 94.56 182 TYR A N 1
ATOM 1434 C CA . TYR A 1 182 ? -2.882 -5.783 21.110 1.00 94.56 182 TYR A CA 1
ATOM 1435 C C . TYR A 1 182 ? -4.208 -6.321 21.668 1.00 94.56 182 TYR A C 1
ATOM 1437 O O . TYR A 1 182 ? -4.569 -5.999 22.803 1.00 94.56 182 TYR A O 1
ATOM 1445 N N . ASN A 1 183 ? -4.915 -7.144 20.892 1.00 95.62 183 ASN A N 1
ATOM 1446 C CA . ASN A 1 183 ? -6.195 -7.742 21.264 1.00 95.62 183 ASN A CA 1
ATOM 1447 C C . ASN A 1 183 ? -6.068 -8.802 22.374 1.00 95.62 183 ASN A C 1
ATOM 1449 O O . ASN A 1 183 ? -7.022 -8.982 23.136 1.00 95.62 183 ASN A O 1
ATOM 1453 N N . GLU A 1 184 ? -4.922 -9.478 22.481 1.00 94.12 184 GLU A N 1
ATOM 1454 C CA . GLU A 1 184 ? -4.619 -10.465 23.533 1.00 94.12 184 GLU A CA 1
ATOM 1455 C C . GLU A 1 184 ? -4.175 -9.829 24.861 1.00 94.12 184 GLU A C 1
ATOM 1457 O O . GLU A 1 184 ? -4.150 -10.479 25.909 1.00 94.12 184 GLU A O 1
ATOM 1462 N N . GLY A 1 185 ? -3.845 -8.536 24.858 1.00 89.81 185 GLY A N 1
ATOM 1463 C CA . GLY A 1 185 ? -3.468 -7.818 26.071 1.00 89.81 185 GLY A CA 1
ATOM 1464 C C . GLY A 1 185 ? -4.575 -7.828 27.136 1.00 89.81 185 GLY A C 1
ATOM 1465 O O . GLY A 1 185 ? -5.743 -7.584 26.850 1.00 89.81 185 GLY A O 1
ATOM 1466 N N . LYS A 1 186 ? -4.201 -7.997 28.414 1.00 78.00 186 LYS A N 1
ATOM 1467 C CA . LYS A 1 186 ? -5.127 -8.077 29.573 1.00 78.00 186 LYS A CA 1
ATOM 1468 C C . LYS A 1 186 ? -5.899 -6.781 29.899 1.00 78.00 186 LYS A C 1
ATOM 1470 O O . LYS A 1 186 ? -6.585 -6.699 30.915 1.00 78.00 186 LYS A O 1
ATOM 1475 N N . SER A 1 187 ? -5.761 -5.732 29.091 1.00 80.56 187 SER A N 1
ATOM 1476 C CA . SER A 1 187 ? -6.421 -4.444 29.326 1.00 80.56 187 SER A CA 1
ATOM 1477 C C . SER A 1 187 ? -7.890 -4.473 28.891 1.00 80.56 187 SER A C 1
ATOM 1479 O O . SER A 1 187 ? -8.196 -5.027 27.842 1.00 80.56 187 SER A O 1
ATOM 1481 N N . LYS A 1 188 ? -8.788 -3.779 29.606 1.00 78.88 188 LYS A N 1
ATOM 1482 C CA . LYS A 1 188 ? -10.215 -3.604 29.236 1.00 78.88 188 LYS A CA 1
ATOM 1483 C C . LYS A 1 188 ? -10.444 -2.700 28.001 1.00 78.88 188 LYS A C 1
ATOM 1485 O O . LYS A 1 188 ? -11.460 -2.019 27.904 1.00 78.88 188 LYS A O 1
ATOM 1490 N N . ARG A 1 189 ? -9.474 -2.608 27.088 1.00 85.38 189 ARG A N 1
ATOM 1491 C CA . ARG A 1 189 ? -9.551 -1.752 25.895 1.00 85.38 189 ARG A CA 1
ATOM 1492 C C . ARG A 1 189 ? -10.477 -2.388 24.857 1.00 85.38 189 ARG A C 1
ATOM 1494 O O . ARG A 1 189 ? -10.575 -3.610 24.781 1.00 85.38 189 ARG A O 1
ATOM 1501 N N . LYS A 1 190 ? -11.135 -1.558 24.040 1.00 89.56 190 LYS A N 1
ATOM 1502 C CA . LYS A 1 190 ? -11.936 -2.043 22.909 1.00 89.56 190 LYS A CA 1
ATOM 1503 C C . LYS A 1 190 ? -11.000 -2.716 21.900 1.00 89.56 190 LYS A C 1
ATOM 1505 O O . LYS A 1 190 ? -10.056 -2.085 21.429 1.00 89.56 190 LYS A O 1
ATOM 1510 N N . LYS A 1 191 ? -11.259 -3.990 21.608 1.00 95.50 191 LYS A N 1
ATOM 1511 C CA . LYS A 1 191 ? -10.507 -4.770 20.619 1.00 95.50 191 LYS A CA 1
ATOM 1512 C C . LYS A 1 191 ? -10.812 -4.276 19.206 1.00 95.50 191 LYS A C 1
ATOM 1514 O O . LYS A 1 191 ? -11.897 -3.747 18.956 1.00 95.50 191 LYS A O 1
ATOM 1519 N N . ILE A 1 192 ? -9.864 -4.459 18.295 1.00 97.31 192 ILE A N 1
ATOM 1520 C CA . ILE A 1 192 ? -10.106 -4.293 16.858 1.00 97.31 192 ILE A CA 1
ATOM 1521 C C . ILE A 1 192 ? -10.707 -5.599 16.344 1.00 97.31 192 ILE A C 1
ATOM 1523 O O . ILE A 1 192 ? -10.123 -6.658 16.576 1.00 97.31 192 ILE A O 1
ATOM 1527 N N . ASP A 1 193 ? -11.838 -5.531 15.648 1.00 97.38 193 ASP A N 1
ATOM 1528 C CA . ASP A 1 193 ? -12.519 -6.692 15.062 1.00 97.38 193 ASP A CA 1
ATOM 1529 C C . ASP A 1 193 ? -11.835 -7.134 13.755 1.00 97.38 193 ASP A C 1
ATOM 1531 O O . ASP A 1 193 ? -12.424 -7.103 12.679 1.00 97.38 193 ASP A O 1
ATOM 1535 N N . LEU A 1 194 ? -10.534 -7.441 13.830 1.00 98.25 194 LEU A N 1
ATOM 1536 C CA . LEU A 1 194 ? -9.730 -7.870 12.687 1.00 98.25 194 LEU A CA 1
ATOM 1537 C C . LEU A 1 194 ? -10.125 -9.292 12.275 1.00 98.25 194 LEU A C 1
ATOM 1539 O O . LEU A 1 194 ? -9.926 -10.231 13.042 1.00 98.25 194 LEU A O 1
ATOM 1543 N N . VAL A 1 195 ? -10.607 -9.444 11.042 1.00 98.25 195 VAL A N 1
ATOM 1544 C CA . VAL A 1 195 ? -11.032 -10.735 10.480 1.00 98.25 195 VAL A CA 1
ATOM 1545 C C . VAL A 1 195 ? -9.973 -11.334 9.564 1.00 98.25 195 VAL A C 1
ATOM 1547 O O . VAL A 1 195 ? -9.775 -12.547 9.566 1.00 98.25 195 VAL A O 1
ATOM 1550 N N . GLY A 1 196 ? -9.262 -10.513 8.789 1.00 97.75 196 GLY A N 1
ATOM 1551 C CA . GLY A 1 196 ? -8.265 -11.052 7.874 1.00 97.75 196 GLY A CA 1
ATOM 1552 C C . GLY A 1 196 ? -7.468 -10.023 7.093 1.00 97.75 196 GLY A C 1
ATOM 1553 O O . GLY A 1 196 ? -7.617 -8.811 7.249 1.00 97.75 196 GLY A O 1
ATOM 1554 N N . ILE A 1 197 ? -6.607 -10.550 6.228 1.00 98.25 197 ILE A N 1
ATOM 1555 C CA . ILE A 1 197 ? -5.779 -9.776 5.309 1.00 98.25 197 ILE A CA 1
ATOM 1556 C C . ILE A 1 197 ? -5.940 -10.312 3.886 1.00 98.25 197 ILE A C 1
ATOM 1558 O O . ILE A 1 197 ? -6.148 -11.511 3.704 1.00 98.25 197 ILE A O 1
ATOM 1562 N N . ALA A 1 198 ? -5.800 -9.445 2.886 1.00 97.31 198 ALA A N 1
ATOM 1563 C CA . ALA A 1 198 ? -5.698 -9.848 1.484 1.00 97.31 198 ALA A CA 1
ATOM 1564 C C . ALA A 1 198 ? -4.573 -9.073 0.796 1.00 97.31 198 ALA A C 1
ATOM 1566 O O . ALA A 1 198 ? -4.458 -7.855 0.931 1.00 97.31 198 ALA A O 1
ATOM 1567 N N . LEU A 1 199 ? -3.724 -9.801 0.076 1.00 96.69 199 LEU A N 1
ATOM 1568 C CA . LEU A 1 199 ? -2.508 -9.276 -0.529 1.00 96.69 199 LEU A CA 1
ATOM 1569 C C . LEU A 1 199 ? -2.567 -9.478 -2.044 1.00 96.69 199 LEU A C 1
ATOM 1571 O O . LEU A 1 199 ? -2.646 -10.609 -2.518 1.00 96.69 199 LEU A O 1
ATOM 1575 N N . PHE A 1 200 ? -2.515 -8.383 -2.797 1.00 94.06 200 PHE A N 1
ATOM 1576 C CA . PHE A 1 200 ? -2.696 -8.365 -4.250 1.00 94.06 200 PHE A CA 1
ATOM 1577 C C . PHE A 1 200 ? -1.354 -8.113 -4.940 1.00 94.06 200 PHE A C 1
ATOM 1579 O O . PHE A 1 200 ? -0.781 -7.035 -4.797 1.00 94.06 200 PHE A O 1
ATOM 1586 N N . ASN A 1 201 ? -0.823 -9.105 -5.664 1.00 92.88 201 ASN A N 1
ATOM 1587 C CA . ASN A 1 201 ? 0.481 -9.004 -6.344 1.00 92.88 201 ASN A CA 1
ATOM 1588 C C . ASN A 1 201 ? 1.597 -8.495 -5.405 1.00 92.88 201 ASN A C 1
ATOM 1590 O O . ASN A 1 201 ? 2.431 -7.674 -5.781 1.00 92.88 201 ASN A O 1
ATOM 1594 N N . ALA A 1 202 ? 1.557 -8.921 -4.141 1.00 93.50 202 ALA A N 1
ATOM 1595 C CA . ALA A 1 202 ? 2.372 -8.338 -3.088 1.00 93.50 202 ALA A CA 1
ATOM 1596 C C . ALA A 1 202 ? 3.742 -9.009 -2.961 1.00 93.50 202 ALA A C 1
ATOM 1598 O O . ALA A 1 202 ? 3.884 -10.216 -3.169 1.00 93.50 202 ALA A O 1
ATOM 1599 N N . LEU A 1 203 ? 4.741 -8.236 -2.540 1.00 91.50 203 LEU A N 1
ATOM 1600 C CA . LEU A 1 203 ? 6.035 -8.757 -2.122 1.00 91.50 203 LEU A CA 1
ATOM 1601 C C . LEU A 1 203 ? 5.931 -9.255 -0.675 1.00 91.50 203 LEU A C 1
ATOM 1603 O O . LEU A 1 203 ? 5.725 -8.470 0.247 1.00 91.50 203 LEU A O 1
ATOM 1607 N N . VAL A 1 204 ? 6.077 -10.563 -0.488 1.00 92.44 204 VAL A N 1
ATOM 1608 C CA . VAL A 1 204 ? 6.024 -11.264 0.806 1.00 92.44 204 VAL A CA 1
ATOM 1609 C C . VAL A 1 204 ? 7.333 -12.006 1.078 1.00 92.44 204 VAL A C 1
ATOM 1611 O O . VAL A 1 204 ? 7.786 -12.079 2.218 1.00 92.44 204 VAL A O 1
ATOM 1614 N N . SER A 1 205 ? 7.978 -12.537 0.036 1.00 91.19 205 SER A N 1
ATOM 1615 C CA . SER A 1 205 ? 9.270 -13.213 0.133 1.00 91.19 205 SER A CA 1
ATOM 1616 C C . SER A 1 205 ? 10.159 -12.833 -1.041 1.00 91.19 205 SER A C 1
ATOM 1618 O O . SER A 1 205 ? 9.977 -13.337 -2.148 1.00 91.19 205 SER A O 1
ATOM 1620 N N . MET A 1 206 ? 11.171 -11.998 -0.781 1.00 88.31 206 MET A N 1
ATOM 1621 C CA . MET A 1 206 ? 12.163 -11.648 -1.803 1.00 88.31 206 MET A CA 1
ATOM 1622 C C . MET A 1 206 ? 12.840 -12.904 -2.360 1.00 88.31 206 MET A C 1
ATOM 1624 O O . MET A 1 206 ? 12.841 -13.124 -3.565 1.00 88.31 206 MET A O 1
ATOM 1628 N N . ARG A 1 207 ? 13.294 -13.795 -1.468 1.00 90.50 207 ARG A N 1
ATOM 1629 C CA . ARG A 1 207 ? 13.968 -15.049 -1.828 1.00 90.50 207 ARG A CA 1
ATOM 1630 C C . ARG A 1 207 ? 13.172 -15.888 -2.831 1.00 90.50 207 ARG A C 1
ATOM 1632 O O . ARG A 1 207 ? 13.741 -16.381 -3.794 1.00 90.50 207 ARG A O 1
ATOM 1639 N N . MET A 1 208 ? 11.875 -16.091 -2.595 1.00 92.00 208 MET A N 1
ATOM 1640 C CA . MET A 1 208 ? 11.064 -16.943 -3.471 1.00 92.00 208 MET A CA 1
ATOM 1641 C C . MET A 1 208 ? 10.601 -16.210 -4.728 1.00 92.00 208 MET A C 1
ATOM 1643 O O . MET A 1 208 ? 10.634 -16.781 -5.813 1.00 92.00 208 MET A O 1
ATOM 1647 N N . GLN A 1 209 ? 10.160 -14.959 -4.591 1.00 93.75 209 GLN A N 1
ATOM 1648 C CA . GLN A 1 209 ? 9.538 -14.243 -5.700 1.00 93.75 209 GLN A CA 1
ATOM 1649 C C . GLN A 1 209 ? 10.569 -13.811 -6.738 1.00 93.75 209 GLN A C 1
ATOM 1651 O O . GLN A 1 209 ? 10.350 -14.061 -7.919 1.00 93.75 209 GLN A O 1
ATOM 1656 N N . TYR A 1 210 ? 11.719 -13.266 -6.332 1.00 92.06 210 TYR A N 1
ATOM 1657 C CA . TYR A 1 210 ? 12.743 -12.821 -7.285 1.00 92.06 210 TYR A CA 1
ATOM 1658 C C . TYR A 1 210 ? 13.380 -13.986 -8.049 1.00 92.06 210 TYR A C 1
ATOM 1660 O O . TYR A 1 210 ? 13.649 -13.855 -9.236 1.00 92.06 210 TYR A O 1
ATOM 1668 N N . ALA A 1 211 ? 13.484 -15.168 -7.432 1.00 92.75 211 ALA A N 1
ATOM 1669 C CA . ALA A 1 211 ? 13.888 -16.391 -8.129 1.00 92.75 211 ALA A CA 1
ATOM 1670 C C . ALA A 1 211 ? 12.946 -16.784 -9.284 1.00 92.75 211 ALA A C 1
ATOM 1672 O O . ALA A 1 211 ? 13.356 -17.485 -10.204 1.00 92.75 211 ALA A O 1
ATOM 1673 N N . SER A 1 212 ? 11.684 -16.343 -9.249 1.00 93.12 212 SER A N 1
ATOM 1674 C CA . SER A 1 212 ? 10.686 -16.663 -10.277 1.00 93.12 212 SER A CA 1
ATOM 1675 C C . SER A 1 212 ? 10.596 -15.634 -11.410 1.00 93.12 212 SER A C 1
ATOM 1677 O O . SER A 1 212 ? 10.118 -15.967 -12.497 1.00 93.12 212 SER A O 1
ATOM 1679 N N . LEU A 1 213 ? 11.073 -14.402 -11.191 1.00 92.00 213 LEU A N 1
ATOM 1680 C CA . LEU A 1 213 ? 10.923 -13.297 -12.145 1.00 92.00 213 LEU A CA 1
ATOM 1681 C C . LEU A 1 213 ? 11.614 -13.534 -13.499 1.00 92.00 213 LEU A C 1
ATOM 1683 O O . LEU A 1 213 ? 10.983 -13.221 -14.512 1.00 92.00 213 LEU A O 1
ATOM 1687 N N . PRO A 1 214 ? 12.828 -14.124 -13.579 1.00 93.12 214 PRO A N 1
ATOM 1688 C CA . PRO A 1 214 ? 13.460 -14.398 -14.869 1.00 93.12 214 PRO A CA 1
ATOM 1689 C C . PRO A 1 214 ? 12.596 -15.304 -15.746 1.00 93.12 214 PRO A C 1
ATOM 1691 O O . PRO A 1 214 ? 12.375 -15.009 -16.919 1.00 93.12 214 PRO A O 1
ATOM 1694 N N . LYS A 1 215 ? 12.041 -16.379 -15.164 1.00 93.94 215 LYS A N 1
ATOM 1695 C CA . LYS A 1 215 ? 11.148 -17.291 -15.889 1.00 93.94 215 LYS A CA 1
ATOM 1696 C C . LYS A 1 215 ? 9.881 -16.568 -16.331 1.00 93.94 215 LYS A C 1
ATOM 1698 O O . LYS A 1 215 ? 9.477 -16.729 -17.472 1.00 93.94 215 LYS A O 1
ATOM 1703 N N . MET A 1 216 ? 9.295 -15.744 -15.463 1.00 93.31 216 MET A N 1
ATOM 1704 C CA . MET A 1 216 ? 8.088 -14.984 -15.788 1.00 93.31 216 MET A CA 1
ATOM 1705 C C . MET A 1 216 ? 8.295 -14.035 -16.983 1.00 93.31 216 MET A C 1
ATOM 1707 O O . MET A 1 216 ? 7.427 -13.937 -17.844 1.00 93.31 216 MET A O 1
ATOM 1711 N N . ALA A 1 217 ? 9.447 -13.365 -17.066 1.00 91.44 217 ALA A N 1
ATOM 1712 C CA . ALA A 1 217 ? 9.778 -12.474 -18.181 1.00 91.44 217 ALA A CA 1
ATOM 1713 C C . ALA A 1 217 ? 10.112 -13.226 -19.487 1.00 91.44 217 ALA A C 1
ATOM 1715 O O . ALA A 1 217 ? 9.921 -12.694 -20.585 1.00 91.44 217 ALA A O 1
ATOM 1716 N N . TYR A 1 218 ? 10.622 -14.452 -19.373 1.00 94.06 218 TYR A N 1
ATOM 1717 C CA . TYR A 1 218 ? 11.041 -15.274 -20.505 1.00 94.06 218 TYR A CA 1
ATOM 1718 C C . TYR A 1 218 ? 9.901 -16.105 -21.111 1.00 94.06 218 TYR A C 1
ATOM 1720 O O . TYR A 1 218 ? 9.737 -16.122 -22.330 1.00 94.06 218 TYR A O 1
ATOM 1728 N N . ASP A 1 219 ? 9.127 -16.789 -20.269 1.00 94.69 219 ASP A N 1
ATOM 1729 C CA . ASP A 1 219 ? 8.098 -17.756 -20.658 1.00 94.69 219 ASP A CA 1
ATOM 1730 C C . ASP A 1 219 ? 6.951 -17.769 -19.634 1.00 94.69 219 ASP A C 1
ATOM 1732 O O . ASP A 1 219 ? 6.975 -18.482 -18.625 1.00 94.69 219 ASP A O 1
ATOM 1736 N N . SER A 1 220 ? 5.944 -16.931 -19.893 1.00 92.44 220 SER A N 1
ATOM 1737 C CA . SER A 1 220 ? 4.730 -16.839 -19.079 1.00 92.44 220 SER A CA 1
ATOM 1738 C C . SER A 1 220 ? 3.491 -16.545 -19.934 1.00 92.44 220 SER A C 1
ATOM 1740 O O . SER A 1 220 ? 2.947 -15.437 -19.868 1.00 92.44 220 SER A O 1
ATOM 1742 N N . PRO A 1 221 ? 2.998 -17.519 -20.724 1.00 91.50 221 PRO A N 1
ATOM 1743 C CA . PRO A 1 221 ? 1.763 -17.352 -21.482 1.00 91.50 221 PRO A CA 1
ATOM 1744 C C . PRO A 1 221 ? 0.599 -16.902 -20.573 1.00 91.50 221 PRO A C 1
ATOM 1746 O O . PRO A 1 221 ? 0.489 -17.380 -19.442 1.00 91.50 221 PRO A O 1
ATOM 1749 N N . PRO A 1 222 ? -0.280 -15.989 -21.027 1.00 92.19 222 PRO A N 1
ATOM 1750 C CA . PRO A 1 222 ? -0.393 -15.469 -22.392 1.00 92.19 222 PRO A CA 1
ATOM 1751 C C . PRO A 1 222 ? 0.529 -14.276 -22.704 1.00 92.19 222 PRO A C 1
ATOM 1753 O O . PRO A 1 222 ? 0.418 -13.704 -23.787 1.00 92.19 222 PRO A O 1
ATOM 1756 N N . ALA A 1 223 ? 1.405 -13.857 -21.785 1.00 91.00 223 ALA A N 1
ATOM 1757 C CA . ALA A 1 223 ? 2.344 -12.782 -22.077 1.00 91.00 223 ALA A CA 1
ATOM 1758 C C . ALA A 1 223 ? 3.377 -13.238 -23.124 1.00 91.00 223 ALA A C 1
ATOM 1760 O O . ALA A 1 223 ? 3.854 -14.376 -23.062 1.00 91.00 223 ALA A O 1
ATOM 1761 N N . PRO A 1 224 ? 3.740 -12.374 -24.090 1.00 90.19 224 PRO A N 1
ATOM 1762 C CA . PRO A 1 224 ? 4.832 -12.668 -25.000 1.00 90.19 224 PRO A CA 1
ATOM 1763 C C . PRO A 1 224 ? 6.154 -12.679 -24.231 1.00 90.19 224 PRO A C 1
ATOM 1765 O O . PRO A 1 224 ? 6.329 -11.968 -23.240 1.00 90.19 224 PRO A O 1
ATOM 1768 N N . ARG A 1 225 ? 7.116 -13.441 -24.742 1.00 92.00 225 ARG A N 1
ATOM 1769 C CA . ARG A 1 225 ? 8.497 -13.407 -24.264 1.00 92.00 225 ARG A CA 1
ATOM 1770 C C . ARG A 1 225 ? 9.048 -11.980 -24.334 1.00 92.00 225 ARG A C 1
ATOM 1772 O O . ARG A 1 225 ? 9.051 -11.374 -25.405 1.00 92.00 225 ARG A O 1
ATOM 1779 N N . ARG A 1 226 ? 9.516 -11.449 -23.199 1.00 88.38 226 ARG A N 1
ATOM 1780 C CA . ARG A 1 226 ? 10.023 -10.068 -23.078 1.00 88.38 226 ARG A CA 1
ATOM 1781 C C . ARG A 1 226 ? 11.536 -9.947 -23.097 1.00 88.38 226 ARG A C 1
ATOM 1783 O O . ARG A 1 226 ? 12.037 -8.848 -23.302 1.00 88.38 226 ARG A O 1
ATOM 1790 N N . ILE A 1 227 ? 12.246 -11.055 -22.903 1.00 90.62 227 ILE A N 1
ATOM 1791 C CA . ILE A 1 227 ? 13.704 -11.068 -22.790 1.00 90.62 227 ILE A CA 1
ATOM 1792 C C . ILE A 1 227 ? 14.340 -12.121 -23.702 1.00 90.62 227 ILE A C 1
ATOM 1794 O O . ILE A 1 227 ? 13.740 -13.156 -24.019 1.00 90.62 227 ILE A O 1
ATOM 1798 N N . THR A 1 228 ? 15.570 -11.861 -24.140 1.00 92.94 228 THR A N 1
ATOM 1799 C CA . THR A 1 228 ? 16.373 -12.811 -24.921 1.00 92.94 228 THR A CA 1
ATOM 1800 C C . THR A 1 228 ? 16.848 -13.980 -24.053 1.00 92.94 228 THR A C 1
ATOM 1802 O O . THR A 1 228 ? 16.719 -13.967 -22.830 1.00 92.94 228 THR A O 1
ATOM 1805 N N . GLU A 1 229 ? 17.389 -15.025 -24.685 1.00 95.31 229 GLU A N 1
ATOM 1806 C CA . GLU A 1 229 ? 18.018 -16.140 -23.955 1.00 95.31 229 GLU A CA 1
ATOM 1807 C C . GLU A 1 229 ? 19.167 -15.652 -23.078 1.00 95.31 229 GLU A C 1
ATOM 1809 O O . GLU A 1 229 ? 19.240 -15.984 -21.901 1.00 95.31 229 GLU A O 1
ATOM 1814 N N . GLU A 1 230 ? 20.024 -14.800 -23.631 1.00 94.00 230 GLU A N 1
ATOM 1815 C CA . GLU A 1 230 ? 21.164 -14.232 -22.919 1.00 94.00 230 GLU A CA 1
ATOM 1816 C C . GLU A 1 230 ? 20.729 -13.430 -21.683 1.00 94.00 230 GLU A C 1
ATOM 1818 O O . GLU A 1 230 ? 21.263 -13.626 -20.590 1.00 94.00 230 GLU A O 1
ATOM 1823 N N . GLN A 1 231 ? 19.708 -12.578 -21.829 1.00 92.38 231 GLN A N 1
ATOM 1824 C CA . GLN A 1 231 ? 19.140 -11.820 -20.715 1.00 92.38 231 GLN A CA 1
ATOM 1825 C C . GLN A 1 231 ? 18.550 -12.745 -19.647 1.00 92.38 231 GLN A C 1
ATOM 1827 O O . GLN A 1 231 ? 18.775 -12.521 -18.460 1.00 92.38 231 GLN A O 1
ATOM 1832 N N . TYR A 1 232 ? 17.852 -13.809 -20.048 1.00 93.75 232 TYR A N 1
ATOM 1833 C CA . TYR A 1 232 ? 17.312 -14.802 -19.120 1.00 93.75 232 TYR A CA 1
ATOM 1834 C C . TYR A 1 232 ? 18.407 -15.511 -18.321 1.00 93.75 232 TYR A C 1
ATOM 1836 O O . TYR A 1 232 ? 18.312 -15.589 -17.095 1.00 93.75 232 TYR A O 1
ATOM 1844 N N . GLN A 1 233 ? 19.478 -15.964 -18.976 1.00 94.62 233 GLN A N 1
ATOM 1845 C CA . GLN A 1 233 ? 20.613 -16.589 -18.292 1.00 94.62 233 GLN A CA 1
ATOM 1846 C C . GLN A 1 233 ? 21.288 -15.618 -17.314 1.00 94.62 233 GLN A C 1
ATOM 1848 O O . GLN A 1 233 ? 21.544 -15.981 -16.164 1.00 94.62 233 GLN A O 1
ATOM 1853 N N . LYS A 1 234 ? 21.496 -14.359 -17.722 1.00 92.75 234 LYS A N 1
ATOM 1854 C CA . LYS A 1 234 ? 22.033 -13.311 -16.843 1.00 92.75 234 LYS A CA 1
ATOM 1855 C C . LYS A 1 234 ? 21.136 -13.080 -15.623 1.00 92.75 234 LYS A C 1
ATOM 1857 O O . LYS A 1 234 ? 21.618 -13.119 -14.495 1.00 92.75 234 LYS A O 1
ATOM 1862 N N . MET A 1 235 ? 19.834 -12.890 -15.830 1.00 92.94 235 MET A N 1
ATOM 1863 C CA . MET A 1 235 ? 18.877 -12.651 -14.746 1.00 92.94 235 MET A CA 1
ATOM 1864 C C . MET A 1 235 ? 18.782 -13.842 -13.782 1.00 92.94 235 MET A C 1
ATOM 1866 O O . MET A 1 235 ? 18.654 -13.631 -12.579 1.00 92.94 235 MET A O 1
ATOM 1870 N N . ASN A 1 236 ? 18.897 -15.084 -14.266 1.00 94.38 236 ASN A N 1
ATOM 1871 C CA . ASN A 1 236 ? 18.959 -16.266 -13.398 1.00 94.38 236 ASN A CA 1
ATOM 1872 C C . ASN A 1 236 ? 20.196 -16.257 -12.489 1.00 94.38 236 ASN A C 1
ATOM 1874 O O . ASN A 1 236 ? 20.087 -16.599 -11.312 1.00 94.38 236 ASN A O 1
ATOM 1878 N N . LEU A 1 237 ? 21.362 -15.848 -12.999 1.00 93.38 237 LEU A N 1
ATOM 1879 C CA . LEU A 1 237 ? 22.573 -15.728 -12.181 1.00 93.38 237 LEU A CA 1
ATOM 1880 C C . LEU A 1 237 ? 22.413 -14.664 -11.087 1.00 93.38 237 LEU A C 1
ATOM 1882 O O . LEU A 1 237 ? 22.785 -14.908 -9.939 1.00 93.38 237 LEU A O 1
ATOM 1886 N N . GLU A 1 238 ? 21.813 -13.517 -11.409 1.00 92.75 238 GLU A N 1
ATOM 1887 C CA . GLU A 1 238 ? 21.520 -12.477 -10.412 1.00 92.75 238 GLU A CA 1
ATOM 1888 C C . GLU A 1 238 ? 20.468 -12.942 -9.393 1.00 92.75 238 GLU A C 1
ATOM 1890 O O . GLU A 1 238 ? 20.617 -12.728 -8.187 1.00 92.75 238 GLU A O 1
ATOM 1895 N N . ALA A 1 239 ? 19.457 -13.694 -9.835 1.00 93.88 239 ALA A N 1
ATOM 1896 C CA . ALA A 1 239 ? 18.457 -14.281 -8.950 1.00 93.88 239 ALA A CA 1
ATOM 1897 C C . ALA A 1 239 ? 19.080 -15.249 -7.927 1.00 93.88 239 ALA A C 1
ATOM 1899 O O . ALA A 1 239 ? 18.665 -15.272 -6.766 1.00 93.88 239 ALA A O 1
ATOM 1900 N N . LEU A 1 240 ? 20.115 -16.009 -8.305 1.00 93.38 240 LEU A N 1
ATOM 1901 C CA . LEU A 1 240 ? 20.855 -16.861 -7.364 1.00 93.38 240 LEU A CA 1
ATOM 1902 C C . LEU A 1 240 ? 21.574 -16.038 -6.285 1.00 93.38 240 LEU A C 1
ATOM 1904 O O . LEU A 1 240 ? 21.539 -16.411 -5.108 1.00 93.38 240 LEU A O 1
ATOM 1908 N N . LYS A 1 241 ? 22.179 -14.898 -6.649 1.00 92.44 241 LYS A N 1
ATOM 1909 C CA . LYS A 1 241 ? 22.805 -13.984 -5.675 1.00 92.44 241 LYS A CA 1
ATOM 1910 C C . LYS A 1 241 ? 21.763 -13.411 -4.716 1.00 92.44 241 LYS A C 1
ATOM 1912 O O . LYS A 1 241 ? 21.966 -13.465 -3.503 1.00 92.44 241 LYS A O 1
ATOM 1917 N N . CYS A 1 242 ? 20.629 -12.950 -5.246 1.00 92.94 242 CYS A N 1
ATOM 1918 C CA . CYS A 1 242 ? 19.477 -12.505 -4.459 1.00 92.94 242 CYS A CA 1
ATOM 1919 C C . CYS A 1 242 ? 19.030 -13.568 -3.449 1.00 92.94 242 CYS A C 1
ATOM 1921 O O . CYS A 1 242 ? 18.898 -13.277 -2.262 1.00 92.94 242 CYS A O 1
ATOM 1923 N N . VAL A 1 243 ? 18.852 -14.821 -3.884 1.00 94.06 243 VAL A N 1
ATOM 1924 C CA . VAL A 1 243 ? 18.449 -15.928 -3.002 1.00 94.06 243 VAL A CA 1
ATOM 1925 C C . VAL A 1 243 ? 19.451 -16.136 -1.868 1.00 94.06 243 VAL A C 1
ATOM 1927 O O . VAL A 1 243 ? 19.036 -16.324 -0.720 1.00 94.06 243 VAL A O 1
ATOM 1930 N N . ASN A 1 244 ? 20.750 -16.087 -2.167 1.00 92.06 244 ASN A N 1
ATOM 1931 C CA . ASN A 1 244 ? 21.798 -16.265 -1.168 1.00 92.06 244 ASN A CA 1
ATOM 1932 C C . ASN A 1 244 ? 21.786 -15.129 -0.132 1.00 92.06 244 ASN A C 1
ATOM 1934 O O . ASN A 1 244 ? 21.606 -15.379 1.061 1.00 92.06 244 ASN A O 1
ATOM 1938 N N . PHE A 1 245 ? 21.871 -13.873 -0.577 1.00 91.75 245 PHE A N 1
ATOM 1939 C CA . PHE A 1 245 ? 21.873 -12.721 0.328 1.00 91.75 245 PHE A CA 1
ATOM 1940 C C . PHE A 1 245 ? 20.562 -12.586 1.112 1.00 91.75 245 PHE A C 1
ATOM 1942 O O . PHE A 1 245 ? 20.586 -12.311 2.310 1.00 91.75 245 PHE A O 1
ATOM 1949 N N . ALA A 1 246 ? 19.410 -12.861 0.494 1.00 91.75 246 ALA A N 1
ATOM 1950 C CA . ALA A 1 246 ? 18.128 -12.862 1.196 1.00 91.75 246 ALA A CA 1
ATOM 1951 C C . ALA A 1 246 ? 18.055 -13.965 2.266 1.00 91.75 246 ALA A C 1
ATOM 1953 O O . ALA A 1 246 ? 17.417 -13.778 3.302 1.00 91.75 246 ALA A O 1
ATOM 1954 N N . THR A 1 247 ? 18.708 -15.110 2.049 1.00 91.94 247 THR A N 1
ATOM 1955 C CA . THR A 1 247 ? 18.803 -16.176 3.059 1.00 91.94 247 THR A CA 1
ATOM 1956 C C . THR A 1 247 ? 19.632 -15.722 4.256 1.00 91.94 247 THR A C 1
ATOM 1958 O O . THR A 1 247 ? 19.190 -15.894 5.390 1.00 91.94 247 THR A O 1
ATOM 1961 N N . LEU A 1 248 ? 20.773 -15.078 4.008 1.00 89.81 248 LEU A N 1
ATOM 1962 C CA . LEU A 1 248 ? 21.630 -14.506 5.049 1.00 89.81 248 LEU A CA 1
ATOM 1963 C C . LEU A 1 248 ? 20.904 -13.418 5.856 1.00 89.81 248 LEU A C 1
ATOM 1965 O O . LEU A 1 248 ? 20.864 -13.484 7.083 1.00 89.81 248 LEU A O 1
ATOM 1969 N N . CYS A 1 249 ? 20.230 -12.486 5.180 1.00 89.75 249 CYS A N 1
ATOM 1970 C CA . CYS A 1 249 ? 19.390 -11.477 5.831 1.00 89.75 249 CYS A CA 1
ATOM 1971 C C . CYS A 1 249 ? 18.320 -12.119 6.739 1.00 89.75 249 CYS A C 1
ATOM 1973 O O . CYS A 1 249 ? 18.156 -11.728 7.895 1.00 89.75 249 CYS A O 1
ATOM 1975 N N . ASN A 1 250 ? 17.630 -13.163 6.262 1.00 86.88 250 ASN A N 1
ATOM 1976 C CA . ASN A 1 250 ? 16.594 -13.855 7.039 1.00 86.88 250 ASN A CA 1
ATOM 1977 C C . ASN A 1 250 ? 17.131 -14.603 8.270 1.00 86.88 250 ASN A C 1
ATOM 1979 O O . ASN A 1 250 ? 16.372 -14.836 9.209 1.00 86.88 250 ASN A O 1
ATOM 1983 N N . GLN A 1 251 ? 18.412 -14.977 8.289 1.00 87.50 251 GLN A N 1
ATOM 1984 C CA . GLN A 1 251 ? 19.059 -15.617 9.441 1.00 87.50 251 GLN A CA 1
ATOM 1985 C C . GLN A 1 251 ? 19.417 -14.622 10.560 1.00 87.50 251 GLN A C 1
ATOM 1987 O O . GLN A 1 251 ? 20.024 -15.012 11.554 1.00 87.50 251 GLN A O 1
ATOM 1992 N N . GLY A 1 252 ? 19.018 -13.351 10.431 1.00 72.50 252 GLY A N 1
ATOM 1993 C CA . GLY A 1 252 ? 19.260 -12.318 11.438 1.00 72.50 252 GLY A CA 1
ATOM 1994 C C . GLY A 1 252 ? 20.661 -11.719 11.364 1.00 72.50 252 GLY A C 1
ATOM 1995 O O . GLY A 1 252 ? 21.154 -11.209 12.369 1.00 72.50 252 GLY A O 1
ATOM 1996 N N . GLN A 1 253 ? 21.311 -11.795 10.198 1.00 62.97 253 GLN A N 1
ATOM 1997 C CA . GLN A 1 253 ? 22.585 -11.115 9.978 1.00 62.97 253 GLN A CA 1
ATOM 1998 C C . GLN A 1 253 ? 22.411 -9.580 9.904 1.00 62.97 253 GLN A C 1
ATOM 2000 O O . GLN A 1 253 ? 21.303 -9.052 10.032 1.00 62.97 253 GLN A O 1
ATOM 2005 N N . ALA A 1 254 ? 23.521 -8.847 9.795 1.00 77.19 254 ALA A N 1
ATOM 2006 C CA . ALA A 1 254 ? 23.567 -7.397 9.961 1.00 77.19 254 ALA A CA 1
ATOM 2007 C C . ALA A 1 254 ? 22.692 -6.664 8.929 1.00 77.19 254 ALA A C 1
ATOM 2009 O O . ALA A 1 254 ? 22.441 -7.159 7.834 1.00 77.19 254 ALA A O 1
ATOM 2010 N N . LYS A 1 255 ? 22.286 -5.420 9.230 1.00 79.44 255 LYS A N 1
ATOM 2011 C CA . LYS A 1 255 ? 21.523 -4.569 8.292 1.00 79.44 255 LYS A CA 1
ATOM 2012 C C . LYS A 1 255 ? 22.158 -4.524 6.890 1.00 79.44 255 LYS A C 1
ATOM 2014 O O . LYS A 1 255 ? 21.441 -4.594 5.899 1.00 79.44 255 LYS A O 1
ATOM 2019 N N . ALA A 1 256 ? 23.489 -4.481 6.821 1.00 82.56 256 ALA A N 1
ATOM 2020 C CA . ALA A 1 256 ? 24.239 -4.488 5.567 1.00 82.56 256 ALA A CA 1
ATOM 2021 C C . ALA A 1 256 ? 23.984 -5.740 4.702 1.00 82.56 256 ALA A C 1
ATOM 2023 O O . ALA A 1 256 ? 24.044 -5.662 3.479 1.00 82.56 256 ALA A O 1
ATOM 2024 N N . ASP A 1 257 ? 23.677 -6.893 5.301 1.00 83.12 257 ASP A N 1
ATOM 2025 C CA . ASP A 1 257 ? 23.330 -8.116 4.566 1.00 83.12 257 ASP A CA 1
ATOM 2026 C C . ASP A 1 257 ? 21.957 -8.000 3.907 1.00 83.12 257 ASP A C 1
ATOM 2028 O O . ASP A 1 257 ? 21.769 -8.434 2.772 1.00 83.12 257 ASP A O 1
ATOM 2032 N N . CYS A 1 258 ? 21.009 -7.360 4.590 1.00 86.75 258 CYS A N 1
ATOM 2033 C CA . CYS A 1 258 ? 19.688 -7.071 4.045 1.00 86.75 258 CYS A CA 1
ATOM 2034 C C . CYS A 1 258 ? 19.719 -5.983 2.965 1.00 86.75 258 CYS A C 1
ATOM 2036 O O . CYS A 1 258 ? 19.003 -6.109 1.973 1.00 86.75 258 CYS A O 1
ATOM 2038 N N . ASP A 1 259 ? 20.565 -4.960 3.120 1.00 86.81 259 ASP A N 1
ATOM 2039 C CA . ASP A 1 259 ? 20.769 -3.932 2.093 1.00 86.81 259 ASP A CA 1
ATOM 2040 C C . ASP A 1 259 ? 21.362 -4.568 0.816 1.00 86.81 259 ASP A C 1
ATOM 2042 O O . ASP A 1 259 ? 20.804 -4.415 -0.271 1.00 86.81 259 ASP A O 1
ATOM 2046 N N . ARG A 1 260 ? 22.401 -5.410 0.955 1.00 87.19 260 ARG A N 1
ATOM 2047 C CA . ARG A 1 260 ? 22.976 -6.183 -0.164 1.00 87.19 260 ARG A CA 1
ATOM 2048 C C . ARG A 1 260 ? 21.977 -7.138 -0.808 1.00 87.19 260 ARG A C 1
ATOM 2050 O O . ARG A 1 260 ? 21.985 -7.313 -2.024 1.00 87.19 260 ARG A O 1
ATOM 2057 N N . ALA A 1 261 ? 21.123 -7.774 -0.005 1.00 89.50 261 ALA A N 1
ATOM 2058 C CA . ALA A 1 261 ? 20.065 -8.629 -0.525 1.00 89.50 261 ALA A CA 1
ATOM 2059 C C . ALA A 1 261 ? 19.095 -7.840 -1.401 1.00 89.50 261 ALA A C 1
ATOM 2061 O O . ALA A 1 261 ? 18.757 -8.301 -2.486 1.00 89.50 261 ALA A O 1
ATOM 2062 N N . TYR A 1 262 ? 18.674 -6.656 -0.953 1.00 87.19 262 TYR A N 1
ATOM 2063 C CA . TYR A 1 262 ? 17.772 -5.807 -1.720 1.00 87.19 262 TYR A CA 1
ATOM 2064 C C . TYR A 1 262 ? 18.376 -5.424 -3.075 1.00 87.19 262 TYR A C 1
ATOM 2066 O O . TYR A 1 262 ? 17.728 -5.641 -4.097 1.00 87.19 262 TYR A O 1
ATOM 2074 N N . GLU A 1 263 ? 19.620 -4.938 -3.089 1.00 86.62 263 GLU A N 1
ATOM 2075 C CA . GLU A 1 263 ? 20.341 -4.573 -4.318 1.00 86.62 263 GLU A CA 1
ATOM 2076 C C . GLU A 1 263 ? 20.453 -5.761 -5.284 1.00 86.62 263 GLU A C 1
ATOM 2078 O O . GLU A 1 263 ? 19.977 -5.685 -6.416 1.00 86.62 263 GLU A O 1
ATOM 2083 N N . ALA A 1 264 ? 20.961 -6.904 -4.812 1.00 88.69 264 ALA A N 1
ATOM 2084 C CA . ALA A 1 264 ? 21.118 -8.098 -5.644 1.00 88.69 264 ALA A CA 1
ATOM 2085 C C . ALA A 1 264 ? 19.782 -8.628 -6.193 1.00 88.69 264 ALA A C 1
ATOM 2087 O O . ALA A 1 264 ? 19.727 -9.200 -7.281 1.00 88.69 264 ALA A O 1
ATOM 2088 N N . CYS A 1 265 ? 18.687 -8.464 -5.447 1.00 91.12 265 CYS A N 1
ATOM 2089 C CA . CYS A 1 265 ? 17.360 -8.826 -5.928 1.00 91.12 265 CYS A CA 1
ATOM 2090 C C . CYS A 1 265 ? 16.897 -7.909 -7.062 1.00 91.12 265 CYS A C 1
ATOM 2092 O O . CYS A 1 265 ? 16.400 -8.425 -8.064 1.00 91.12 265 CYS A O 1
ATOM 2094 N N . GLN A 1 266 ? 17.115 -6.594 -6.981 1.00 87.94 266 GLN A N 1
ATOM 2095 C CA . GLN A 1 266 ? 16.749 -5.679 -8.072 1.00 87.94 266 GLN A CA 1
ATOM 2096 C C . GLN A 1 266 ? 17.439 -6.040 -9.395 1.00 87.94 266 GLN A C 1
ATOM 2098 O O . GLN A 1 266 ? 16.791 -6.022 -10.445 1.00 87.94 266 GLN A O 1
ATOM 2103 N N . ASP A 1 267 ? 18.694 -6.490 -9.341 1.00 86.88 267 ASP A N 1
ATOM 2104 C CA . ASP A 1 267 ? 19.468 -6.882 -10.527 1.00 86.88 267 ASP A CA 1
ATOM 2105 C C . ASP A 1 267 ? 18.895 -8.099 -11.277 1.00 86.88 267 ASP A C 1
ATOM 2107 O O . ASP A 1 267 ? 19.141 -8.281 -12.471 1.00 86.88 267 ASP A O 1
ATOM 2111 N N . SER A 1 268 ? 18.075 -8.913 -10.608 1.00 85.88 268 SER A N 1
ATOM 2112 C CA . SER A 1 268 ? 17.394 -10.071 -11.208 1.00 85.88 268 SER A CA 1
ATOM 2113 C C . SER A 1 268 ? 16.072 -9.737 -11.910 1.00 85.88 268 SER A C 1
ATOM 2115 O O . SER A 1 268 ? 15.388 -10.629 -12.419 1.00 85.88 268 SER A O 1
ATOM 2117 N N . THR A 1 269 ? 15.687 -8.462 -11.929 1.00 86.00 269 THR A N 1
ATOM 2118 C CA . THR A 1 269 ? 14.429 -7.993 -12.518 1.00 86.00 269 THR A CA 1
ATOM 2119 C C . THR A 1 269 ? 14.639 -7.374 -13.895 1.00 86.00 269 THR A C 1
ATOM 2121 O O . THR A 1 269 ? 15.760 -7.117 -14.322 1.00 86.00 269 THR A O 1
ATOM 2124 N N . VAL A 1 270 ? 13.538 -7.073 -14.588 1.00 80.44 270 VAL A N 1
ATOM 2125 C CA . VAL A 1 270 ? 13.591 -6.331 -15.855 1.00 80.44 270 VAL A CA 1
ATOM 2126 C C . VAL A 1 270 ? 14.114 -4.893 -15.693 1.00 80.44 270 VAL A C 1
ATOM 2128 O O . VAL A 1 270 ? 14.467 -4.288 -16.698 1.00 80.44 270 VAL A O 1
ATOM 2131 N N . TYR A 1 271 ? 14.231 -4.357 -14.466 1.00 75.44 271 TYR A N 1
ATOM 2132 C CA . TYR A 1 271 ? 14.842 -3.042 -14.218 1.00 75.44 271 TYR A CA 1
ATOM 2133 C C . TYR A 1 271 ? 16.338 -2.995 -14.532 1.00 75.44 271 TYR A C 1
ATOM 2135 O O . TYR A 1 271 ? 16.862 -1.926 -14.832 1.00 75.44 271 TYR A O 1
ATOM 2143 N N . SER A 1 272 ? 17.032 -4.133 -14.456 1.00 76.56 272 SER A N 1
ATOM 2144 C CA . SER A 1 272 ? 18.465 -4.204 -14.764 1.00 76.56 272 SER A CA 1
ATOM 2145 C C . SER A 1 272 ? 18.747 -4.272 -16.266 1.00 76.56 272 SER A C 1
ATOM 2147 O O . SER A 1 272 ? 19.909 -4.289 -16.690 1.00 76.56 272 SER A O 1
ATOM 2149 N N . LEU A 1 273 ? 17.692 -4.327 -17.085 1.00 77.12 273 LEU A N 1
ATOM 2150 C CA . LEU A 1 273 ? 17.801 -4.342 -18.533 1.00 77.12 273 LEU A CA 1
ATOM 2151 C C . LEU A 1 273 ? 17.933 -2.914 -19.084 1.00 77.12 273 LEU A C 1
ATOM 2153 O O . LEU A 1 273 ? 17.468 -1.958 -18.460 1.00 77.12 273 LEU A O 1
ATOM 2157 N N . PRO A 1 274 ? 18.566 -2.753 -20.260 1.00 71.38 274 PRO A N 1
ATOM 2158 C CA . PRO A 1 274 ? 18.705 -1.448 -20.896 1.00 71.38 274 PRO A CA 1
ATOM 2159 C C . PRO A 1 274 ? 17.342 -0.760 -21.090 1.00 71.38 274 PRO A C 1
ATOM 2161 O O . PRO A 1 274 ? 16.356 -1.408 -21.453 1.00 71.38 274 PRO A O 1
ATOM 2164 N N . LYS A 1 275 ? 17.282 0.557 -20.843 1.00 65.44 275 LYS A N 1
ATOM 2165 C CA . LYS A 1 275 ? 16.033 1.350 -20.844 1.00 65.44 275 LYS A CA 1
ATOM 2166 C C . LYS A 1 275 ? 15.350 1.402 -22.212 1.00 65.44 275 LYS A C 1
ATOM 2168 O O . LYS A 1 275 ? 14.166 1.711 -22.297 1.00 65.44 275 LYS A O 1
ATOM 2173 N N . GLU A 1 276 ? 16.079 1.074 -23.271 1.00 59.06 276 GLU A N 1
ATOM 2174 C CA . GLU A 1 276 ? 15.573 0.953 -24.636 1.00 59.06 276 GLU A CA 1
ATOM 2175 C C . GLU A 1 276 ? 14.534 -0.178 -24.763 1.00 59.06 276 GLU A C 1
ATOM 2177 O O . GLU A 1 276 ? 13.751 -0.205 -25.716 1.00 59.06 276 GLU A O 1
ATOM 2182 N N . VAL A 1 277 ? 14.478 -1.098 -23.790 1.00 64.50 277 VAL A N 1
ATOM 2183 C CA . VAL A 1 277 ? 13.469 -2.155 -23.711 1.00 64.50 277 VAL A CA 1
ATOM 2184 C C . VAL A 1 277 ? 12.282 -1.675 -22.866 1.00 64.50 277 VAL A C 1
ATOM 2186 O O . VAL A 1 277 ? 12.287 -1.737 -21.640 1.00 64.50 277 VAL A O 1
ATOM 2189 N N . SER A 1 278 ? 11.222 -1.207 -23.528 1.00 71.31 278 SER A N 1
ATOM 2190 C CA . SER A 1 278 ? 9.997 -0.740 -22.865 1.00 71.31 278 SER A CA 1
ATOM 2191 C C . SER A 1 278 ? 9.121 -1.903 -22.364 1.00 71.31 278 SER A C 1
ATOM 2193 O O . SER A 1 278 ? 8.085 -2.224 -22.948 1.00 71.31 278 SER A O 1
ATOM 2195 N N . ILE A 1 279 ? 9.549 -2.580 -21.296 1.00 80.44 279 ILE A N 1
ATOM 2196 C CA . ILE A 1 279 ? 8.786 -3.669 -20.666 1.00 80.44 279 ILE A CA 1
ATOM 2197 C C . ILE A 1 279 ? 7.910 -3.100 -19.552 1.00 80.44 279 ILE A C 1
ATOM 2199 O O . ILE A 1 279 ? 8.420 -2.534 -18.588 1.00 80.44 279 ILE A O 1
ATOM 2203 N N . ASN A 1 280 ? 6.596 -3.327 -19.634 1.00 81.81 280 ASN A N 1
ATOM 2204 C CA . ASN A 1 280 ? 5.707 -3.079 -18.505 1.00 81.81 280 ASN A CA 1
ATOM 2205 C C . ASN A 1 280 ? 5.826 -4.227 -17.493 1.00 81.81 280 ASN A C 1
ATOM 2207 O O . ASN A 1 280 ? 5.293 -5.316 -17.687 1.00 81.81 280 ASN A O 1
ATOM 2211 N N . MET A 1 281 ? 6.529 -3.985 -16.390 1.00 82.25 281 MET A N 1
ATOM 2212 C CA . MET A 1 281 ? 6.702 -4.980 -15.326 1.00 82.25 281 MET A CA 1
ATOM 2213 C C . MET A 1 281 ? 5.418 -5.286 -14.542 1.00 82.25 281 MET A C 1
ATOM 2215 O O . MET A 1 281 ? 5.346 -6.306 -13.857 1.00 82.25 281 MET A O 1
ATOM 2219 N N . TYR A 1 282 ? 4.417 -4.403 -14.611 1.00 83.69 282 TYR A N 1
ATOM 2220 C CA . TYR A 1 282 ? 3.126 -4.595 -13.954 1.00 83.69 282 TYR A CA 1
ATOM 2221 C C . TYR A 1 282 ? 2.156 -5.399 -14.825 1.00 83.69 282 TYR A C 1
ATOM 2223 O O . TYR A 1 282 ? 1.213 -5.983 -14.293 1.00 83.69 282 TYR A O 1
ATOM 2231 N N . ASP A 1 283 ? 2.389 -5.431 -16.140 1.00 88.12 283 ASP A N 1
ATOM 2232 C CA . ASP A 1 283 ? 1.661 -6.252 -17.100 1.00 88.12 283 ASP A CA 1
ATOM 2233 C C . ASP A 1 283 ? 2.555 -6.616 -18.292 1.00 88.12 283 ASP A C 1
ATOM 2235 O O . ASP A 1 283 ? 2.696 -5.855 -19.249 1.00 88.12 283 ASP A O 1
ATOM 2239 N N . LEU A 1 284 ? 3.117 -7.827 -18.273 1.00 88.00 284 LEU A N 1
ATOM 2240 C CA . LEU A 1 284 ? 4.000 -8.308 -19.336 1.00 88.00 284 LEU A CA 1
ATOM 2241 C C . LEU A 1 284 ? 3.296 -8.481 -20.691 1.00 88.00 284 LEU A C 1
ATOM 2243 O O . LEU A 1 284 ? 3.959 -8.838 -21.659 1.00 88.00 284 LEU A O 1
ATOM 2247 N N . ARG A 1 285 ? 1.988 -8.243 -20.830 1.00 88.25 285 ARG A N 1
ATOM 2248 C CA . ARG A 1 285 ? 1.291 -8.203 -22.132 1.00 88.25 285 ARG A CA 1
ATOM 2249 C C . ARG A 1 285 ? 1.405 -6.836 -22.803 1.00 88.25 285 ARG A C 1
ATOM 2251 O O . ARG A 1 285 ? 1.274 -6.745 -24.021 1.00 88.25 285 ARG A O 1
ATOM 2258 N N . GLU A 1 286 ? 1.765 -5.811 -22.044 1.00 84.56 286 GLU A N 1
ATOM 2259 C CA . GLU A 1 286 ? 1.839 -4.425 -22.493 1.00 84.56 286 GLU A CA 1
ATOM 2260 C C . GLU A 1 286 ? 3.288 -3.921 -22.596 1.00 84.56 286 GLU A C 1
ATOM 2262 O O . GLU A 1 286 ? 4.241 -4.553 -22.132 1.00 84.56 286 GLU A O 1
ATOM 2267 N N . VAL A 1 287 ? 3.452 -2.766 -23.238 1.00 80.31 287 VAL A N 1
ATOM 2268 C CA . VAL A 1 287 ? 4.695 -1.981 -23.279 1.00 80.31 287 VAL A CA 1
ATOM 2269 C C . VAL A 1 287 ? 4.387 -0.582 -22.756 1.00 80.31 287 VAL A C 1
ATOM 2271 O O . VAL A 1 287 ? 3.261 -0.105 -22.909 1.00 80.31 287 VAL A O 1
ATOM 2274 N N . CYS A 1 288 ? 5.347 0.077 -22.114 1.00 75.12 288 CYS A N 1
ATOM 2275 C CA . CYS A 1 288 ? 5.088 1.379 -21.498 1.00 75.12 288 CYS A CA 1
ATOM 2276 C C . CYS A 1 288 ? 5.062 2.479 -22.566 1.00 75.12 288 CYS A C 1
ATOM 2278 O O . CYS A 1 288 ? 5.890 2.515 -23.480 1.00 75.12 288 CYS A O 1
ATOM 2280 N N . GLN A 1 289 ? 4.104 3.400 -22.469 1.00 63.97 289 GLN A N 1
ATOM 2281 C CA . GLN A 1 289 ? 4.045 4.533 -23.390 1.00 63.97 289 GLN A CA 1
ATOM 2282 C C . GLN A 1 289 ? 5.281 5.432 -23.189 1.00 63.97 289 GLN A C 1
ATOM 2284 O O . GLN A 1 289 ? 5.738 5.632 -22.066 1.00 63.97 289 GLN A O 1
ATOM 2289 N N . ASN A 1 290 ? 5.845 5.951 -24.285 1.00 60.44 290 ASN A N 1
ATOM 2290 C CA . ASN A 1 290 ? 7.034 6.822 -24.303 1.00 60.44 290 ASN A CA 1
ATOM 2291 C C . ASN A 1 290 ? 8.350 6.201 -23.785 1.00 60.44 290 ASN A C 1
ATOM 2293 O O . ASN A 1 290 ? 9.268 6.941 -23.441 1.00 60.44 290 ASN A O 1
ATOM 2297 N N . GLN A 1 291 ? 8.470 4.865 -23.756 1.00 51.12 291 GLN A N 1
ATOM 2298 C CA . GLN A 1 291 ? 9.717 4.146 -23.429 1.00 51.12 291 GLN A CA 1
ATOM 2299 C C . GLN A 1 291 ? 10.342 4.491 -22.064 1.00 51.12 291 GLN A C 1
ATOM 2301 O O . GLN A 1 291 ? 11.509 4.189 -21.832 1.00 51.12 291 GLN A O 1
ATOM 2306 N N . GLN A 1 292 ? 9.588 5.085 -21.136 1.00 51.00 292 GLN A N 1
ATOM 2307 C CA . GLN A 1 292 ? 10.093 5.345 -19.791 1.00 51.00 292 GLN A CA 1
ATOM 2308 C C . GLN A 1 292 ? 9.616 4.250 -18.822 1.00 51.00 292 GLN A C 1
ATOM 2310 O O . GLN A 1 292 ? 8.405 4.101 -18.639 1.00 51.00 292 GLN A O 1
ATOM 2315 N N . PRO A 1 293 ? 10.538 3.490 -18.194 1.00 47.91 293 PRO A N 1
ATOM 2316 C CA . PRO A 1 293 ? 10.204 2.423 -17.244 1.00 47.91 293 PRO A CA 1
ATOM 2317 C C . PRO A 1 293 ? 9.347 2.895 -16.060 1.00 47.91 293 PRO A C 1
ATOM 2319 O O . PRO A 1 293 ? 8.550 2.126 -15.532 1.00 47.91 293 PRO A O 1
ATOM 2322 N N . ASP A 1 294 ? 9.461 4.174 -15.689 1.00 50.00 294 ASP A N 1
ATOM 2323 C CA . ASP A 1 294 ? 8.754 4.767 -14.547 1.00 50.00 294 ASP A CA 1
ATOM 2324 C C . ASP A 1 294 ? 7.288 5.149 -14.865 1.00 50.00 294 ASP A C 1
ATOM 2326 O O . ASP A 1 294 ? 6.515 5.462 -13.962 1.00 50.00 294 ASP A O 1
ATOM 2330 N N . TYR A 1 295 ? 6.870 5.103 -16.141 1.00 54.25 295 TYR A N 1
ATOM 2331 C CA . TYR A 1 295 ? 5.595 5.666 -16.629 1.00 54.25 295 TYR A CA 1
ATOM 2332 C C . TYR A 1 295 ? 4.593 4.626 -17.143 1.00 54.25 295 TYR A C 1
ATOM 2334 O O . TYR A 1 295 ? 3.676 4.943 -17.900 1.00 54.25 295 TYR A O 1
ATOM 2342 N N . CYS A 1 296 ? 4.710 3.366 -16.725 1.00 66.38 296 CYS A N 1
ATOM 2343 C CA . CYS A 1 296 ? 3.733 2.343 -17.114 1.00 66.38 296 CYS A CA 1
ATOM 2344 C C . CYS A 1 296 ? 2.363 2.540 -16.424 1.00 66.38 296 CYS A C 1
ATOM 2346 O O . CYS A 1 296 ? 1.398 1.855 -16.757 1.00 66.38 296 CYS A O 1
ATOM 2348 N N . ARG A 1 297 ? 2.264 3.464 -15.455 1.00 70.19 297 ARG A N 1
ATOM 2349 C CA . ARG A 1 297 ? 1.033 3.824 -14.739 1.00 70.19 297 ARG A CA 1
ATOM 2350 C C . ARG A 1 297 ? 0.897 5.342 -14.591 1.00 70.19 297 ARG A C 1
ATOM 2352 O O . ARG A 1 297 ? 1.906 6.043 -14.587 1.00 70.19 297 ARG A O 1
ATOM 2359 N N . PRO A 1 298 ? -0.330 5.867 -14.426 1.00 69.31 298 PRO A N 1
ATOM 2360 C CA . PRO A 1 298 ? -0.587 7.305 -14.433 1.00 69.31 298 PRO A CA 1
ATOM 2361 C C . PRO A 1 298 ? -0.262 8.003 -13.097 1.00 69.31 298 PRO A C 1
ATOM 2363 O O . PRO A 1 298 ? -1.019 8.858 -12.637 1.00 69.31 298 PRO A O 1
ATOM 2366 N N . TYR A 1 299 ? 0.825 7.619 -12.425 1.00 75.88 299 TYR A N 1
ATOM 2367 C CA . TYR A 1 299 ? 1.161 8.141 -11.097 1.00 75.88 299 TYR A CA 1
ATOM 2368 C C . TYR A 1 299 ? 1.469 9.641 -11.128 1.00 75.88 299 TYR A C 1
ATOM 2370 O O . TYR A 1 299 ? 0.928 10.382 -10.313 1.00 75.88 299 TYR A O 1
ATOM 2378 N N . ALA A 1 300 ? 2.230 10.101 -12.124 1.00 75.88 300 ALA A N 1
ATOM 2379 C CA . ALA A 1 300 ? 2.541 11.519 -12.306 1.00 75.88 300 ALA A CA 1
ATOM 2380 C C . ALA A 1 300 ? 1.283 12.371 -12.557 1.00 75.88 300 ALA A C 1
ATOM 2382 O O . ALA A 1 300 ? 1.171 13.495 -12.068 1.00 75.88 300 ALA A O 1
ATOM 2383 N N . GLN A 1 301 ? 0.303 11.837 -13.293 1.00 77.31 301 GLN A N 1
ATOM 2384 C CA . GLN A 1 301 ? -0.974 12.510 -13.523 1.00 77.31 301 GLN A CA 1
ATOM 2385 C C . GLN A 1 301 ? -1.796 12.583 -12.235 1.00 77.31 301 GLN A C 1
ATOM 2387 O O . GLN A 1 301 ? -2.409 13.615 -11.975 1.00 77.31 301 GLN A O 1
ATOM 2392 N N . VAL A 1 302 ? -1.795 11.523 -11.416 1.00 78.31 302 VAL A N 1
ATOM 2393 C CA . VAL A 1 302 ? -2.448 11.546 -10.099 1.00 78.31 302 VAL A CA 1
ATOM 2394 C C . VAL A 1 302 ? -1.779 12.565 -9.184 1.00 78.31 302 VAL A C 1
ATOM 2396 O O . VAL A 1 302 ? -2.475 13.382 -8.592 1.00 78.31 302 VAL A O 1
ATOM 2399 N N . GLU A 1 303 ? -0.453 12.585 -9.110 1.00 78.00 303 GLU A N 1
ATOM 2400 C CA . GLU A 1 303 ? 0.281 13.577 -8.322 1.00 78.00 303 GLU A CA 1
ATOM 2401 C C . GLU A 1 303 ? -0.026 15.007 -8.786 1.00 78.00 303 GLU A C 1
ATOM 2403 O O . GLU A 1 303 ? -0.365 15.866 -7.974 1.00 78.00 303 GLU A O 1
ATOM 2408 N N . THR A 1 304 ? 0.002 15.251 -10.098 1.00 79.38 304 THR A N 1
ATOM 2409 C CA . THR A 1 304 ? -0.348 16.554 -10.685 1.00 79.38 304 THR A CA 1
ATOM 2410 C C . THR A 1 304 ? -1.772 16.960 -10.319 1.00 79.38 304 THR A C 1
ATOM 2412 O O . THR A 1 304 ? -2.009 18.102 -9.934 1.00 79.38 304 THR A O 1
ATOM 2415 N N . PHE A 1 305 ? -2.720 16.025 -10.405 1.00 80.88 305 PHE A N 1
ATOM 2416 C CA . PHE A 1 305 ? -4.115 16.258 -10.053 1.00 80.88 305 PHE A CA 1
ATOM 2417 C C . PHE A 1 305 ? -4.285 16.597 -8.566 1.00 80.88 305 PHE A C 1
ATOM 2419 O O . PHE A 1 305 ? -5.027 17.519 -8.233 1.00 80.88 305 PHE A O 1
ATOM 2426 N N . LEU A 1 306 ? -3.595 15.880 -7.676 1.00 81.38 306 LEU A N 1
ATOM 2427 C CA . LEU A 1 306 ? -3.683 16.087 -6.227 1.00 81.38 306 LEU A CA 1
ATOM 2428 C C . LEU A 1 306 ? -2.975 17.365 -5.756 1.00 81.38 306 LEU A C 1
ATOM 2430 O O . LEU A 1 306 ? -3.348 17.903 -4.719 1.00 81.38 306 LEU A O 1
ATOM 2434 N N . ASN A 1 307 ? -1.996 17.856 -6.519 1.00 78.62 307 ASN A N 1
ATOM 2435 C CA . ASN A 1 307 ? -1.254 19.090 -6.243 1.00 78.62 307 ASN A CA 1
ATOM 2436 C C . ASN A 1 307 ? -1.892 20.350 -6.840 1.00 78.62 307 ASN A C 1
ATOM 2438 O O . ASN A 1 307 ? -1.304 21.434 -6.773 1.00 78.62 307 ASN A O 1
ATOM 2442 N N . ARG A 1 308 ? -3.071 20.243 -7.454 1.00 71.38 308 ARG A N 1
ATOM 2443 C CA . ARG A 1 308 ? -3.777 21.429 -7.930 1.00 71.38 308 ARG A CA 1
ATOM 2444 C C . ARG A 1 308 ? -4.126 22.341 -6.754 1.00 71.38 308 ARG A C 1
ATOM 2446 O O . ARG A 1 308 ? -4.496 21.877 -5.684 1.00 71.38 308 ARG A O 1
ATOM 2453 N N . ALA A 1 309 ? -3.974 23.641 -6.990 1.00 67.62 309 ALA A N 1
ATOM 2454 C CA . ALA A 1 309 ? -4.090 24.678 -5.966 1.00 67.62 309 ALA A CA 1
ATOM 2455 C C . ALA A 1 309 ? -5.520 24.951 -5.513 1.00 67.62 309 ALA A C 1
ATOM 2457 O O . ALA A 1 309 ? -5.731 25.617 -4.498 1.00 67.62 309 ALA A O 1
ATOM 2458 N N . ASP A 1 310 ? -6.473 24.554 -6.346 1.00 52.94 310 ASP A N 1
ATOM 2459 C CA . ASP A 1 310 ? -7.866 24.792 -6.074 1.00 52.94 310 ASP A CA 1
ATOM 2460 C C . ASP A 1 310 ? -8.315 23.905 -4.877 1.00 52.94 310 ASP A C 1
ATOM 2462 O O . ASP A 1 310 ? -9.357 24.223 -4.257 1.00 52.94 310 ASP A O 1
#